Protein AF-A0A7C4AEV8-F1 (afdb_monomer_lite)

Secondary structure (DSSP, 8-state):
-HHHHHHHHHHHHHHHHHS--HHHHHHHHHHHHHH-TTSHHHHHHHHHHHTSPPHHHHHS-------------S---TTS-----------HHHHHHHHHHHHHH-TT-HHHHHHHHHHHHHTT--HHHHHHHHHHHHT-TT--HHHHHHHHHHHHHHHHHHT--HHHHHHHHHHHHHHSTTSHHHHHHHHHHHHHHHHHHHHHHTS-----S-STT-------------

Foldseek 3Di:
DVVQLVVLQVVLVCCVPPVVDLPSSLVSLVVQCVVCVQALSVLVSLQVNLPGDDPVNVPPPPPPPPPPPPDPPDDPPVDDDDPPPPDPCDPLVVLLVVLVVSCVVRVSHLVSLQVNLVSCCPPVVNLVSSVVSLVVQLPDPSRDLVVNLVSLCVNLVSCCPRPVPLPSSLVSLVVNCVVDPPDPSNVVSVVVNVVSVVVVVVVVVPPPPPPPDPVVPPDPDDDDDDDDDD

pLDDT: mean 77.66, std 16.63, range [41.88, 94.5]

Radius of gyration: 28.58 Å; chains: 1; bounding box: 86×63×74 Å

Sequence (230 aa):
AKNVAFALTRLADWRLRYGHDPAAARQLFERILALYPDSEEAHFARQRIAHLPTAEMLAAPENRAPLQLPRLKGRCDLGAGSPARAMPGGDAHERLAQLIQQLAAFPHDNQAREDLAVLYVEAFHRLDMATEQLEQLIAQPHAPHSRVVRWLNLLSDFHVRETGATDTARQALERILERLSGSPVAELTRARLATLNLRAKAAHESQPVKLGTYEQNIGLKTAPAPSDSP

Structure (mmCIF, N/CA/C/O backbone):
data_AF-A0A7C4AEV8-F1
#
_entry.id   AF-A0A7C4AEV8-F1
#
loop_
_atom_site.group_PDB
_atom_site.id
_atom_site.type_symbol
_atom_site.label_atom_id
_atom_site.label_alt_id
_atom_site.label_comp_id
_atom_site.label_asym_id
_atom_site.label_entity_id
_atom_site.label_seq_id
_atom_site.pdbx_PDB_ins_code
_atom_site.Cartn_x
_atom_site.Cartn_y
_atom_site.Cartn_z
_atom_site.occupancy
_atom_site.B_iso_or_equiv
_atom_site.auth_seq_id
_atom_site.auth_comp_id
_atom_site.auth_asym_id
_atom_site.auth_atom_id
_atom_site.pdbx_PDB_model_num
ATOM 1 N N . ALA A 1 1 ? 21.759 -16.274 -4.099 1.00 60.12 1 ALA A N 1
ATOM 2 C CA . ALA A 1 1 ? 20.537 -15.743 -4.741 1.00 60.12 1 ALA A CA 1
ATOM 3 C C . ALA A 1 1 ? 20.406 -14.224 -4.568 1.00 60.12 1 ALA A C 1
ATOM 5 O O . ALA A 1 1 ? 20.591 -13.509 -5.546 1.00 60.12 1 ALA A O 1
ATOM 6 N N . LYS A 1 2 ? 20.213 -13.716 -3.336 1.00 72.75 2 LYS A N 1
ATOM 7 C CA . LYS A 1 2 ? 19.971 -12.285 -3.028 1.00 72.75 2 LYS A CA 1
ATOM 8 C C . LYS A 1 2 ? 20.940 -11.290 -3.691 1.00 72.75 2 LYS A C 1
ATOM 10 O O . LYS A 1 2 ? 20.513 -10.270 -4.219 1.00 72.75 2 LYS A O 1
ATOM 15 N N . ASN A 1 3 ? 22.231 -11.622 -3.755 1.00 83.69 3 ASN A N 1
ATOM 16 C CA . ASN A 1 3 ? 23.250 -10.742 -4.346 1.00 83.69 3 ASN A CA 1
ATOM 17 C C . ASN A 1 3 ? 23.047 -10.493 -5.852 1.00 83.69 3 ASN A C 1
ATOM 19 O O . ASN A 1 3 ? 23.328 -9.397 -6.330 1.00 83.69 3 ASN A O 1
ATOM 23 N N . VAL A 1 4 ? 22.537 -11.481 -6.599 1.00 87.94 4 VAL A N 1
ATOM 24 C CA . VAL A 1 4 ? 22.307 -11.350 -8.049 1.00 87.94 4 VAL A CA 1
ATOM 25 C C . VAL A 1 4 ? 21.103 -10.451 -8.314 1.00 87.94 4 VAL A C 1
ATOM 27 O O . VAL A 1 4 ? 21.195 -9.531 -9.123 1.00 87.94 4 VAL A O 1
ATOM 30 N N . ALA A 1 5 ? 19.998 -10.662 -7.597 1.00 88.06 5 ALA A N 1
ATOM 31 C CA . ALA A 1 5 ? 18.818 -9.804 -7.698 1.00 88.06 5 ALA A CA 1
ATOM 32 C C . ALA A 1 5 ? 19.129 -8.356 -7.281 1.00 88.06 5 ALA A C 1
ATOM 34 O O . ALA A 1 5 ? 18.714 -7.409 -7.951 1.00 88.06 5 ALA A O 1
ATOM 35 N N . PHE A 1 6 ? 19.934 -8.177 -6.229 1.00 89.69 6 PHE A N 1
ATOM 36 C CA . PHE A 1 6 ? 20.409 -6.862 -5.807 1.00 89.69 6 PHE A CA 1
ATOM 37 C C . PHE A 1 6 ? 21.254 -6.174 -6.889 1.00 89.69 6 PHE A C 1
ATOM 39 O O . PHE A 1 6 ? 21.015 -5.010 -7.207 1.00 89.69 6 PHE A O 1
ATOM 46 N N . ALA A 1 7 ? 22.206 -6.888 -7.499 1.00 92.88 7 ALA A N 1
ATOM 47 C CA . ALA A 1 7 ? 23.036 -6.343 -8.572 1.00 92.88 7 ALA A CA 1
ATOM 48 C C . ALA A 1 7 ? 22.204 -5.943 -9.805 1.00 92.88 7 ALA A C 1
ATOM 50 O O . ALA A 1 7 ? 22.386 -4.849 -10.338 1.00 92.88 7 ALA A O 1
ATOM 51 N N . LEU A 1 8 ? 21.251 -6.787 -10.217 1.00 90.56 8 LEU A N 1
ATOM 52 C CA . LEU A 1 8 ? 20.328 -6.490 -11.320 1.00 90.56 8 LEU A CA 1
ATOM 53 C C . LEU A 1 8 ? 19.450 -5.269 -11.016 1.00 90.56 8 LEU A C 1
ATOM 55 O O . LEU A 1 8 ? 19.272 -4.415 -11.881 1.00 90.56 8 LEU A O 1
ATOM 59 N N . THR A 1 9 ? 18.975 -5.142 -9.775 1.00 91.94 9 THR A N 1
ATOM 60 C CA . THR A 1 9 ? 18.201 -3.977 -9.321 1.00 91.94 9 THR A CA 1
ATOM 61 C C . THR A 1 9 ? 19.024 -2.695 -9.414 1.00 91.94 9 THR A C 1
ATOM 63 O O . THR A 1 9 ? 18.573 -1.703 -9.984 1.00 91.94 9 THR A O 1
ATOM 66 N N . ARG A 1 10 ? 20.265 -2.713 -8.912 1.00 92.69 10 ARG A N 1
ATOM 67 C CA . ARG A 1 10 ? 21.167 -1.555 -8.993 1.00 92.69 10 ARG A CA 1
ATOM 68 C C . ARG A 1 10 ? 21.471 -1.163 -10.435 1.00 92.69 10 ARG A C 1
ATOM 70 O O . ARG A 1 10 ? 21.471 0.024 -10.751 1.00 92.69 10 ARG A O 1
ATOM 77 N N . LEU A 1 11 ? 21.687 -2.149 -11.304 1.00 92.44 11 LEU A N 1
ATOM 78 C CA . LEU A 1 11 ? 21.915 -1.908 -12.724 1.00 92.44 11 LEU A CA 1
ATOM 79 C C . LEU A 1 11 ? 20.684 -1.282 -13.394 1.00 92.44 11 LEU A C 1
ATOM 81 O O . LEU A 1 11 ? 20.835 -0.344 -14.173 1.00 92.44 11 LEU A O 1
ATOM 85 N N . ALA A 1 12 ? 19.477 -1.747 -13.066 1.00 91.19 12 ALA A N 1
ATOM 86 C CA . ALA A 1 12 ? 18.237 -1.169 -13.578 1.00 91.19 12 ALA A CA 1
ATOM 87 C C . ALA A 1 12 ? 18.064 0.290 -13.129 1.00 91.19 12 ALA A C 1
ATOM 89 O O . ALA A 1 12 ? 17.767 1.161 -13.944 1.00 91.19 12 ALA A O 1
ATOM 90 N N . ASP A 1 13 ? 18.340 0.590 -11.858 1.00 89.06 13 ASP A N 1
ATOM 91 C CA . ASP A 1 13 ? 18.298 1.963 -11.349 1.00 89.06 13 ASP A CA 1
ATOM 92 C C . ASP A 1 13 ? 19.321 2.871 -12.048 1.00 89.06 13 ASP A C 1
ATOM 94 O O . ASP A 1 13 ? 19.027 4.032 -12.333 1.00 89.06 13 ASP A O 1
ATOM 98 N N . TRP A 1 14 ? 20.513 2.358 -12.364 1.00 91.44 14 TRP A N 1
ATOM 99 C CA . TRP A 1 14 ? 21.506 3.097 -13.147 1.00 91.44 14 TRP A CA 1
ATOM 100 C C . TRP A 1 14 ? 21.034 3.369 -14.576 1.00 91.44 14 TRP A C 1
ATOM 102 O O . TRP A 1 14 ? 21.203 4.488 -15.062 1.00 91.44 14 TRP A O 1
ATOM 112 N N . ARG A 1 15 ? 20.398 2.390 -15.233 1.00 88.56 15 ARG A N 1
ATOM 113 C CA . ARG A 1 15 ? 19.816 2.569 -16.576 1.00 88.56 15 ARG A CA 1
ATOM 114 C C . ARG A 1 15 ? 18.763 3.672 -16.600 1.00 88.56 15 ARG A C 1
ATOM 116 O O . ARG A 1 15 ? 18.761 4.472 -17.529 1.00 88.56 15 ARG A O 1
ATOM 123 N N . LEU A 1 16 ? 17.946 3.776 -15.554 1.00 87.94 16 LEU A N 1
ATOM 124 C CA . LEU A 1 16 ? 16.956 4.847 -15.430 1.00 87.94 16 LEU A CA 1
ATOM 125 C C . LEU A 1 16 ? 17.592 6.215 -15.176 1.00 87.94 16 LEU A C 1
ATOM 127 O O . LEU A 1 16 ? 17.172 7.202 -15.770 1.00 87.94 16 LEU A O 1
ATOM 131 N N . ARG A 1 17 ? 18.593 6.283 -14.290 1.00 85.25 17 ARG A N 1
ATOM 132 C CA . ARG A 1 17 ? 19.209 7.555 -13.878 1.00 85.25 17 ARG A CA 1
ATOM 133 C C . ARG A 1 17 ? 20.106 8.173 -14.941 1.00 85.25 17 ARG A C 1
ATOM 135 O O . ARG A 1 17 ? 20.117 9.389 -15.066 1.00 85.25 17 ARG A O 1
ATOM 142 N N . TYR A 1 18 ? 20.883 7.350 -15.642 1.00 85.12 18 TYR A N 1
ATOM 143 C CA . TYR A 1 18 ? 21.930 7.825 -16.551 1.00 85.12 18 TYR A CA 1
ATOM 144 C C . TYR A 1 18 ? 21.657 7.481 -18.012 1.00 85.12 18 TYR A C 1
ATOM 146 O O . TYR A 1 18 ? 22.058 8.224 -18.898 1.00 85.12 18 TYR A O 1
ATOM 154 N N . GLY A 1 19 ? 20.998 6.350 -18.272 1.00 76.06 19 GLY A N 1
ATOM 155 C CA . GLY A 1 19 ? 20.681 5.915 -19.631 1.00 76.06 19 GLY A CA 1
ATOM 156 C C . GLY A 1 19 ? 19.342 6.430 -20.151 1.00 76.06 19 GLY A C 1
ATOM 157 O O . GLY A 1 19 ? 19.101 6.308 -21.345 1.00 76.06 19 GLY A O 1
ATOM 158 N N . HIS A 1 20 ? 18.474 6.953 -19.270 1.00 80.56 20 HIS A N 1
ATOM 159 C CA . HIS A 1 20 ? 17.073 7.288 -19.565 1.00 80.56 20 HIS A CA 1
ATOM 160 C C . HIS A 1 20 ? 16.334 6.184 -20.344 1.00 80.56 20 HIS A C 1
ATOM 162 O O . HIS A 1 20 ? 15.426 6.457 -21.122 1.00 80.56 20 HIS A O 1
ATOM 168 N N . ASP A 1 21 ? 16.729 4.929 -20.118 1.00 85.88 21 ASP A N 1
ATOM 169 C CA . ASP A 1 21 ? 16.265 3.772 -20.877 1.00 85.88 21 ASP A CA 1
ATOM 170 C C . ASP A 1 21 ? 15.376 2.892 -19.984 1.00 85.88 21 ASP A C 1
ATOM 172 O O . ASP A 1 21 ? 15.874 2.010 -19.264 1.00 85.88 21 ASP A O 1
ATOM 176 N N . PRO A 1 22 ? 14.050 3.133 -19.975 1.00 87.00 22 PRO A N 1
ATOM 177 C CA . PRO A 1 22 ? 13.127 2.321 -19.196 1.00 87.00 22 PRO A CA 1
ATOM 178 C C . PRO A 1 22 ? 12.969 0.913 -19.772 1.00 87.00 22 PRO A C 1
ATOM 180 O O . PRO A 1 22 ? 12.632 0.001 -19.019 1.00 87.00 22 PRO A O 1
ATOM 183 N N . ALA A 1 23 ? 13.233 0.704 -21.066 1.00 88.19 23 ALA A N 1
ATOM 184 C CA . ALA A 1 23 ? 13.113 -0.605 -21.696 1.00 88.19 23 ALA A CA 1
ATOM 185 C C . ALA A 1 23 ? 14.221 -1.544 -21.198 1.00 88.19 23 ALA A C 1
ATOM 187 O O . ALA A 1 23 ? 13.931 -2.659 -20.761 1.00 88.19 23 ALA A O 1
ATOM 188 N N . ALA A 1 24 ? 15.471 -1.073 -21.149 1.00 88.69 24 ALA A N 1
ATOM 189 C CA . ALA A 1 24 ? 16.567 -1.841 -20.559 1.00 88.69 24 ALA A CA 1
ATOM 190 C C . ALA A 1 24 ? 16.360 -2.090 -19.058 1.00 88.69 24 ALA A C 1
ATOM 192 O O . ALA A 1 24 ? 16.647 -3.182 -18.564 1.00 88.69 24 ALA A O 1
ATOM 193 N N . ALA A 1 25 ? 15.839 -1.104 -18.318 1.00 91.06 25 ALA A N 1
ATOM 194 C CA . ALA A 1 25 ? 15.502 -1.295 -16.908 1.00 91.06 25 ALA A CA 1
ATOM 195 C C . ALA A 1 25 ? 14.410 -2.364 -16.724 1.00 91.06 25 ALA A C 1
ATOM 197 O O . ALA A 1 25 ? 14.536 -3.228 -15.855 1.00 91.06 25 ALA A O 1
ATOM 198 N N . ARG A 1 26 ? 13.377 -2.356 -17.576 1.00 91.19 26 ARG A N 1
ATOM 199 C CA . ARG A 1 26 ? 12.299 -3.352 -17.572 1.00 91.19 26 ARG A CA 1
ATOM 200 C C . ARG A 1 26 ? 12.827 -4.765 -17.789 1.00 91.19 26 ARG A C 1
ATOM 202 O O . ARG A 1 26 ? 12.514 -5.642 -16.991 1.00 91.19 26 ARG A O 1
ATOM 209 N N . GLN A 1 27 ? 13.679 -4.969 -18.792 1.00 93.06 27 GLN A N 1
ATOM 210 C CA . GLN A 1 27 ? 14.273 -6.281 -19.079 1.00 93.06 27 GLN A CA 1
ATOM 211 C C . GLN A 1 27 ? 15.062 -6.839 -17.885 1.00 93.06 27 GLN A C 1
ATOM 213 O O . GLN A 1 27 ? 15.034 -8.039 -17.609 1.00 93.06 27 GLN A O 1
ATOM 218 N N . LEU A 1 28 ? 15.757 -5.976 -17.139 1.00 92.94 28 LEU A N 1
ATOM 219 C CA . LEU A 1 28 ? 16.488 -6.385 -15.938 1.00 92.94 28 LEU A CA 1
ATOM 220 C C . LEU A 1 28 ? 15.545 -6.833 -14.814 1.00 92.94 28 LEU A C 1
ATOM 222 O O . LEU A 1 28 ? 15.840 -7.820 -14.138 1.00 92.94 28 LEU A O 1
ATOM 226 N N . PHE A 1 29 ? 14.406 -6.160 -14.640 1.00 93.19 29 PHE A N 1
ATOM 227 C CA . PHE A 1 29 ? 13.375 -6.585 -13.692 1.00 93.19 29 PHE A CA 1
ATOM 228 C C . PHE A 1 29 ? 12.670 -7.871 -14.142 1.00 93.19 29 PHE A C 1
ATOM 230 O O . PHE A 1 29 ? 12.491 -8.771 -13.327 1.00 93.19 29 PHE A O 1
ATOM 237 N N . GLU A 1 30 ? 12.356 -8.025 -15.429 1.00 93.75 30 GLU A N 1
ATOM 238 C CA . GLU A 1 30 ? 11.798 -9.266 -15.991 1.00 93.75 30 GLU A CA 1
ATOM 239 C C . GLU A 1 30 ? 12.749 -10.453 -15.794 1.00 93.75 30 GLU A C 1
ATOM 241 O O . GLU A 1 30 ? 12.322 -11.559 -15.460 1.00 93.75 30 GLU A O 1
ATOM 246 N N . ARG A 1 31 ? 14.062 -10.219 -15.880 1.00 93.31 31 ARG A N 1
ATOM 247 C CA . ARG A 1 31 ? 15.066 -11.237 -15.559 1.00 93.31 31 ARG A CA 1
ATOM 248 C C . ARG A 1 31 ? 15.051 -11.639 -14.083 1.00 93.31 31 ARG A C 1
ATOM 250 O O . ARG A 1 31 ? 15.257 -12.812 -13.787 1.00 93.31 31 ARG A O 1
ATOM 257 N N . ILE A 1 32 ? 14.804 -10.708 -13.158 1.00 92.38 32 ILE A N 1
ATOM 258 C CA . ILE A 1 32 ? 14.621 -11.042 -11.734 1.00 92.38 32 ILE A CA 1
ATOM 259 C C . ILE A 1 32 ? 13.384 -11.932 -11.560 1.00 92.38 32 ILE A C 1
ATOM 261 O O . ILE A 1 32 ? 13.471 -12.935 -10.855 1.00 92.38 32 ILE A O 1
ATOM 265 N N . LEU A 1 33 ? 12.279 -11.625 -12.252 1.00 91.25 33 LEU A N 1
ATOM 266 C CA . LEU A 1 33 ? 11.059 -12.443 -12.220 1.00 91.25 33 LEU A CA 1
ATOM 267 C C . LEU A 1 33 ? 11.292 -13.864 -12.738 1.00 91.25 33 LEU A C 1
ATOM 269 O O . LEU A 1 33 ? 10.813 -14.815 -12.132 1.00 91.25 33 LEU A O 1
ATOM 273 N N . ALA A 1 34 ? 12.047 -14.015 -13.827 1.00 92.38 34 ALA A N 1
ATOM 274 C CA . ALA A 1 34 ? 12.358 -15.326 -14.394 1.00 92.38 34 ALA A CA 1
ATOM 275 C C . ALA A 1 34 ? 13.266 -16.167 -13.482 1.00 92.38 34 ALA A C 1
ATOM 277 O O . ALA A 1 34 ? 13.139 -17.387 -13.433 1.00 92.38 34 ALA A O 1
ATOM 278 N N . LEU A 1 35 ? 14.194 -15.524 -12.769 1.00 91.12 35 LEU A N 1
ATOM 279 C CA . LEU A 1 35 ? 15.147 -16.215 -11.898 1.00 91.12 35 LEU A CA 1
ATOM 280 C C . LEU A 1 35 ? 14.561 -16.570 -10.526 1.00 91.12 35 LEU A C 1
ATOM 282 O O . LEU A 1 35 ? 15.009 -17.541 -9.919 1.00 91.12 35 LEU A O 1
ATOM 286 N N . TYR A 1 36 ? 13.601 -15.787 -10.028 1.00 88.56 36 TYR A N 1
ATOM 287 C CA . TYR A 1 36 ? 13.075 -15.910 -8.667 1.00 88.56 36 TYR A CA 1
ATOM 288 C C . TYR A 1 36 ? 11.549 -15.711 -8.612 1.00 88.56 36 TYR A C 1
ATOM 290 O O . TYR A 1 36 ? 11.097 -14.794 -7.940 1.00 88.56 36 TYR A O 1
ATOM 298 N N . PRO A 1 37 ? 10.733 -16.529 -9.301 1.00 83.69 37 PRO A N 1
ATOM 299 C CA . PRO A 1 37 ? 9.309 -16.245 -9.536 1.00 83.69 37 PRO A CA 1
ATOM 300 C C . PRO A 1 37 ? 8.460 -16.046 -8.266 1.00 83.69 37 PRO A C 1
ATOM 302 O O . PRO A 1 37 ? 7.549 -15.213 -8.288 1.00 83.69 37 PRO A O 1
ATOM 305 N N . ASP A 1 38 ? 8.816 -16.727 -7.171 1.00 83.62 38 ASP A N 1
ATOM 306 C CA . ASP A 1 38 ? 8.090 -16.744 -5.892 1.00 83.62 38 ASP A CA 1
ATOM 307 C C . ASP A 1 38 ? 8.953 -16.208 -4.739 1.00 83.62 38 ASP A C 1
ATOM 309 O O . ASP A 1 38 ? 9.168 -16.867 -3.721 1.00 83.62 38 ASP A O 1
ATOM 313 N N . SER A 1 39 ? 9.528 -15.019 -4.921 1.00 86.25 39 SER A N 1
ATOM 314 C CA . SER A 1 39 ? 10.363 -14.384 -3.901 1.00 86.25 39 SER A CA 1
ATOM 315 C C . SER A 1 39 ? 10.009 -12.916 -3.660 1.00 86.25 39 SER A C 1
ATOM 317 O O . SER A 1 39 ? 9.353 -12.263 -4.478 1.00 86.25 39 SER A O 1
ATOM 319 N N . GLU A 1 40 ? 10.485 -12.373 -2.534 1.00 85.38 40 GLU A N 1
ATOM 320 C CA . GLU A 1 40 ? 10.398 -10.939 -2.221 1.00 85.38 40 GLU A CA 1
ATOM 321 C C . GLU A 1 40 ? 11.009 -10.081 -3.339 1.00 85.38 40 GLU A C 1
ATOM 323 O O . GLU A 1 40 ? 10.488 -9.018 -3.678 1.00 85.38 40 GLU A O 1
ATOM 328 N N . GLU A 1 41 ? 12.096 -10.554 -3.953 1.00 88.38 41 GLU A N 1
ATOM 329 C CA . GLU A 1 41 ? 12.759 -9.864 -5.056 1.00 88.38 41 GLU A CA 1
ATOM 330 C C . GLU A 1 41 ? 11.895 -9.823 -6.319 1.00 88.38 41 GLU A C 1
ATOM 332 O O . GLU A 1 41 ? 11.858 -8.788 -6.991 1.00 88.38 41 GLU A O 1
ATOM 337 N N . ALA A 1 42 ? 11.162 -10.897 -6.631 1.00 87.75 42 ALA A N 1
ATOM 338 C CA . ALA A 1 42 ? 10.194 -10.859 -7.721 1.00 87.75 42 ALA A CA 1
ATOM 339 C C . ALA A 1 42 ? 9.026 -9.933 -7.412 1.00 87.75 42 ALA A C 1
ATOM 341 O O . ALA A 1 42 ? 8.638 -9.147 -8.275 1.00 87.75 42 ALA A O 1
ATOM 342 N N . HIS A 1 43 ? 8.485 -9.973 -6.193 1.00 86.19 43 HIS A N 1
ATOM 343 C CA . HIS A 1 43 ? 7.429 -9.043 -5.796 1.00 86.19 43 HIS A CA 1
ATOM 344 C C . HIS A 1 43 ? 7.883 -7.591 -5.994 1.00 86.19 43 HIS A C 1
ATOM 346 O O . HIS A 1 43 ? 7.216 -6.823 -6.691 1.00 86.19 43 HIS A O 1
ATOM 352 N N . PHE A 1 44 ? 9.080 -7.252 -5.509 1.00 87.50 44 PHE A N 1
ATOM 353 C CA . PHE A 1 44 ? 9.689 -5.940 -5.702 1.00 87.50 44 PHE A CA 1
ATOM 354 C C . PHE A 1 44 ? 9.857 -5.573 -7.186 1.00 87.50 44 PHE A C 1
ATOM 356 O O . PHE A 1 44 ? 9.509 -4.462 -7.590 1.00 87.50 44 PHE A O 1
ATOM 363 N N . ALA A 1 45 ? 10.342 -6.499 -8.017 1.00 89.75 45 ALA A N 1
ATOM 364 C CA . ALA A 1 45 ? 10.495 -6.279 -9.453 1.00 89.75 45 ALA A CA 1
ATOM 365 C C . ALA A 1 45 ? 9.148 -6.012 -10.154 1.00 89.75 45 ALA A C 1
ATOM 367 O O . ALA A 1 45 ? 9.075 -5.104 -10.983 1.00 89.75 45 ALA A O 1
ATOM 368 N N . ARG A 1 46 ? 8.066 -6.716 -9.779 1.00 89.69 46 ARG A N 1
ATOM 369 C CA . ARG A 1 46 ? 6.709 -6.452 -10.303 1.00 89.69 46 ARG A CA 1
ATOM 370 C C . ARG A 1 46 ? 6.252 -5.033 -9.976 1.00 89.69 46 ARG A C 1
ATOM 372 O O . ARG A 1 46 ? 5.772 -4.340 -10.870 1.00 89.69 46 ARG A O 1
ATOM 379 N N . GLN A 1 47 ? 6.463 -4.582 -8.733 1.00 89.06 47 GLN A N 1
ATOM 380 C CA . GLN A 1 47 ? 6.143 -3.203 -8.339 1.00 89.06 47 GLN A CA 1
ATOM 381 C C . GLN A 1 47 ? 6.922 -2.197 -9.186 1.00 89.06 47 GLN A C 1
ATOM 383 O O . GLN A 1 47 ? 6.364 -1.218 -9.665 1.00 89.06 47 GLN A O 1
ATOM 388 N N . ARG A 1 48 ? 8.222 -2.429 -9.401 1.00 90.56 48 ARG A N 1
ATOM 389 C CA . ARG A 1 48 ? 9.048 -1.506 -10.187 1.00 90.56 48 ARG A CA 1
ATOM 390 C C . ARG A 1 48 ? 8.553 -1.399 -11.624 1.00 90.56 48 ARG A C 1
ATOM 392 O O . ARG A 1 48 ? 8.454 -0.278 -12.103 1.00 90.56 48 ARG A O 1
ATOM 399 N N . ILE A 1 49 ? 8.217 -2.521 -12.267 1.00 90.31 49 ILE A N 1
ATOM 400 C CA . ILE A 1 49 ? 7.716 -2.556 -13.651 1.00 90.31 49 ILE A CA 1
ATOM 401 C C . ILE A 1 49 ? 6.398 -1.789 -13.797 1.00 90.31 49 ILE A C 1
ATOM 403 O O . ILE A 1 49 ? 6.255 -1.050 -14.767 1.00 90.31 49 ILE A O 1
ATOM 407 N N . ALA A 1 50 ? 5.472 -1.931 -12.842 1.00 87.69 50 ALA A N 1
ATOM 408 C CA . ALA A 1 50 ? 4.180 -1.240 -12.877 1.00 87.69 50 ALA A CA 1
ATOM 409 C C . ALA A 1 50 ? 4.320 0.295 -12.886 1.00 87.69 50 ALA A C 1
ATOM 411 O O . ALA A 1 50 ? 3.524 0.986 -13.510 1.00 87.69 50 ALA A O 1
ATOM 412 N N . HIS A 1 51 ? 5.375 0.816 -12.249 1.00 87.00 51 HIS A N 1
ATOM 413 C CA . HIS A 1 51 ? 5.658 2.253 -12.132 1.00 87.00 51 HIS A CA 1
ATOM 414 C C . HIS A 1 51 ? 6.769 2.740 -13.077 1.00 87.00 51 HIS A C 1
ATOM 416 O O . HIS A 1 51 ? 7.300 3.838 -12.897 1.00 87.00 51 HIS A O 1
ATOM 422 N N . LEU A 1 52 ? 7.184 1.932 -14.060 1.00 86.25 52 LEU A N 1
ATOM 423 C CA . LEU A 1 52 ? 8.146 2.394 -15.061 1.00 86.25 52 LEU A CA 1
ATOM 424 C C . LEU A 1 52 ? 7.482 3.400 -16.012 1.00 86.25 52 LEU A C 1
ATOM 426 O O . LEU A 1 52 ? 6.369 3.149 -16.476 1.00 86.25 52 LEU A O 1
ATOM 430 N N . PRO A 1 53 ? 8.168 4.503 -16.364 1.00 79.56 53 PRO A N 1
ATOM 431 C CA . PRO A 1 53 ? 7.653 5.422 -17.367 1.00 79.56 53 PRO A CA 1
ATOM 432 C C . PRO A 1 53 ? 7.573 4.701 -18.716 1.00 79.56 53 PRO A C 1
ATOM 434 O O . PRO A 1 53 ? 8.525 4.033 -19.134 1.00 79.56 53 PRO A O 1
ATOM 437 N N . THR A 1 54 ? 6.436 4.821 -19.400 1.00 75.19 54 THR A N 1
ATOM 438 C CA . THR A 1 54 ? 6.300 4.304 -20.764 1.00 75.19 54 THR A CA 1
ATOM 439 C C . THR A 1 54 ? 7.122 5.152 -21.732 1.00 75.19 54 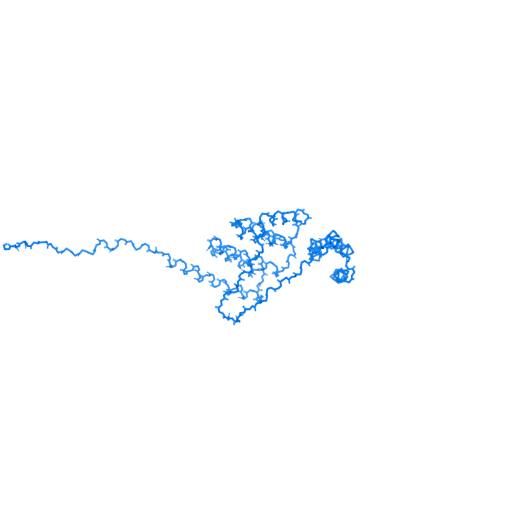THR A C 1
ATOM 441 O O . THR A 1 54 ? 7.389 6.330 -21.488 1.00 75.19 54 THR A O 1
ATOM 444 N N . ALA A 1 55 ? 7.525 4.558 -22.858 1.00 67.94 55 ALA A N 1
ATOM 445 C CA . ALA A 1 55 ? 8.254 5.279 -23.901 1.00 67.94 55 ALA A CA 1
ATOM 446 C C . ALA A 1 55 ? 7.467 6.505 -24.403 1.00 67.94 55 ALA A C 1
ATOM 448 O O . ALA A 1 55 ? 8.058 7.549 -24.653 1.00 67.94 55 ALA A O 1
ATOM 449 N N . GLU A 1 56 ? 6.136 6.409 -24.459 1.00 64.62 56 GLU A N 1
ATOM 450 C CA . GLU A 1 56 ? 5.238 7.518 -24.805 1.00 64.62 56 GLU A CA 1
ATOM 451 C C . GLU A 1 56 ? 5.299 8.664 -23.784 1.00 64.62 56 GLU A C 1
ATOM 453 O O . GLU A 1 56 ? 5.383 9.825 -24.174 1.00 64.62 56 GLU A O 1
ATOM 458 N N . MET A 1 57 ? 5.345 8.356 -22.481 1.00 66.25 57 MET A N 1
ATOM 459 C CA . MET A 1 57 ? 5.487 9.365 -21.421 1.00 66.25 57 MET A CA 1
ATOM 460 C C . MET A 1 57 ? 6.840 10.088 -21.460 1.00 66.25 57 MET A C 1
ATOM 462 O O . MET A 1 57 ? 6.926 11.228 -21.016 1.00 66.25 57 MET A O 1
ATOM 466 N N . LEU A 1 58 ? 7.889 9.437 -21.973 1.00 65.31 58 LEU A N 1
ATOM 467 C CA . LEU A 1 58 ? 9.212 10.047 -22.156 1.00 65.31 58 LEU A CA 1
ATOM 468 C C . LEU A 1 58 ? 9.347 10.798 -23.489 1.00 65.31 58 LEU A C 1
ATOM 470 O O . LEU A 1 58 ? 10.145 11.726 -23.579 1.00 65.31 58 LEU A O 1
ATOM 474 N N . ALA A 1 59 ? 8.597 10.391 -24.517 1.00 63.19 59 ALA A N 1
ATOM 475 C CA . ALA A 1 59 ? 8.587 11.024 -25.836 1.00 63.19 59 ALA A CA 1
ATOM 476 C C . ALA A 1 59 ? 7.652 12.240 -25.909 1.00 63.19 59 ALA A C 1
ATOM 478 O O . ALA A 1 59 ? 7.831 13.094 -26.779 1.00 63.19 59 ALA A O 1
ATOM 479 N N . ALA A 1 60 ? 6.663 12.332 -25.012 1.00 58.81 60 ALA A N 1
ATOM 480 C CA . ALA A 1 60 ? 5.822 13.510 -24.885 1.00 58.81 60 ALA A CA 1
ATOM 481 C C . ALA A 1 60 ? 6.710 14.731 -24.571 1.00 58.81 60 ALA A C 1
ATOM 483 O O . ALA A 1 60 ? 7.414 14.719 -23.556 1.00 58.81 60 ALA A O 1
ATOM 484 N N . PRO A 1 61 ? 6.713 15.783 -25.416 1.00 55.06 61 PRO A N 1
ATOM 485 C CA . PRO A 1 61 ? 7.484 16.982 -25.133 1.00 55.06 61 PRO A CA 1
ATOM 486 C C . PRO A 1 61 ? 7.033 17.526 -23.780 1.00 55.06 61 PRO A C 1
ATOM 488 O O . PRO A 1 61 ? 5.836 17.684 -23.539 1.00 55.06 61 PRO A O 1
ATOM 491 N N . GLU A 1 62 ? 7.996 17.758 -22.889 1.00 53.94 62 GLU A N 1
ATOM 492 C CA . GLU A 1 62 ? 7.775 18.291 -21.552 1.00 53.94 62 GLU A CA 1
ATOM 493 C C . GLU A 1 62 ? 7.014 19.623 -21.633 1.00 53.94 62 GLU A C 1
ATOM 495 O O . GLU A 1 62 ? 7.602 20.700 -21.583 1.00 53.94 62 GLU A O 1
ATOM 500 N N . ASN A 1 63 ? 5.681 19.576 -21.618 1.00 48.03 63 ASN A N 1
ATOM 501 C CA . ASN A 1 63 ? 4.860 20.626 -21.028 1.00 48.03 63 ASN A CA 1
ATOM 502 C C . ASN A 1 63 ? 5.068 20.578 -19.507 1.00 48.03 63 ASN A C 1
ATOM 504 O O . ASN A 1 63 ? 4.132 20.429 -18.721 1.00 48.03 63 ASN A O 1
ATOM 508 N N . ARG A 1 64 ? 6.326 20.694 -19.066 1.00 51.16 64 ARG A N 1
ATOM 509 C CA . ARG A 1 64 ? 6.647 21.118 -17.713 1.00 51.16 64 ARG A CA 1
ATOM 510 C C . ARG A 1 64 ? 6.240 22.577 -17.654 1.00 51.16 64 ARG A C 1
ATOM 512 O O . ARG A 1 64 ? 7.057 23.474 -17.840 1.00 51.16 64 ARG A O 1
ATOM 519 N N . ALA A 1 65 ? 4.951 22.807 -17.414 1.00 54.03 65 ALA A N 1
ATOM 520 C CA . ALA A 1 65 ? 4.520 24.078 -16.879 1.00 54.03 65 ALA A CA 1
ATOM 521 C C . ALA A 1 65 ? 5.446 24.352 -15.683 1.00 54.03 65 ALA A C 1
ATOM 523 O O . ALA A 1 65 ? 5.559 23.483 -14.807 1.00 54.03 65 ALA A O 1
ATOM 524 N N . PRO A 1 66 ? 6.192 25.470 -15.672 1.00 55.75 66 PRO A N 1
ATOM 525 C CA . PRO A 1 66 ? 7.041 25.788 -14.541 1.00 55.75 66 PRO A CA 1
ATOM 526 C C . PRO A 1 66 ? 6.169 25.708 -13.293 1.00 55.75 66 PRO A C 1
ATOM 528 O O . PRO A 1 66 ? 5.074 26.274 -13.271 1.00 55.75 66 PRO A O 1
ATOM 531 N N . LEU A 1 67 ? 6.621 24.952 -12.287 1.00 56.28 67 LEU A N 1
ATOM 532 C CA . LEU A 1 67 ? 5.962 24.910 -10.988 1.00 56.28 67 LEU A CA 1
ATOM 533 C C . LEU A 1 67 ? 5.924 26.349 -10.476 1.00 56.28 67 LEU A C 1
ATOM 535 O O . LEU A 1 67 ? 6.926 26.871 -9.988 1.00 56.28 67 LEU A O 1
ATOM 539 N N . GLN A 1 68 ? 4.777 27.004 -10.647 1.00 54.97 68 GLN A N 1
ATOM 540 C CA . GLN A 1 68 ? 4.509 28.317 -10.090 1.00 54.97 68 GLN A CA 1
ATOM 541 C C . GLN A 1 68 ? 4.476 28.110 -8.582 1.00 54.97 68 GLN A C 1
ATOM 543 O O . GLN A 1 68 ? 3.467 27.685 -8.030 1.00 54.97 68 GLN A O 1
ATOM 548 N N . LEU A 1 69 ? 5.614 28.310 -7.922 1.00 57.44 69 LEU A N 1
ATOM 549 C CA . LEU A 1 69 ? 5.687 28.330 -6.471 1.00 57.44 69 LEU A CA 1
ATOM 550 C C . LEU A 1 69 ? 5.038 29.647 -6.032 1.00 57.44 69 LEU A C 1
ATOM 552 O O . LEU A 1 69 ? 5.648 30.702 -6.239 1.00 57.44 69 LEU A O 1
ATOM 556 N N . PRO A 1 70 ? 3.817 29.645 -5.459 1.00 62.78 70 PRO A N 1
ATOM 557 C CA . PRO A 1 70 ? 3.277 30.867 -4.896 1.00 62.78 70 PRO A CA 1
ATOM 558 C C . PRO A 1 70 ? 4.232 31.317 -3.793 1.00 62.78 70 PRO A C 1
ATOM 560 O O . PRO A 1 70 ? 4.534 30.581 -2.852 1.00 62.78 70 PRO A O 1
ATOM 563 N N . ARG A 1 71 ? 4.761 32.530 -3.943 1.00 50.75 71 ARG A N 1
ATOM 564 C CA . ARG A 1 71 ? 5.633 33.161 -2.956 1.00 50.75 71 ARG A CA 1
ATOM 565 C C . ARG A 1 71 ? 4.823 33.287 -1.662 1.00 50.75 71 ARG A C 1
ATOM 567 O O . ARG A 1 71 ? 3.898 34.095 -1.608 1.00 50.75 71 ARG A O 1
ATOM 574 N N . LEU A 1 72 ? 5.139 32.483 -0.646 1.00 50.91 72 LEU A N 1
ATOM 575 C CA . LEU A 1 72 ? 4.470 32.538 0.654 1.00 50.91 72 LEU A CA 1
ATOM 576 C C . LEU A 1 72 ? 4.817 33.886 1.315 1.00 50.91 72 LEU A C 1
ATOM 578 O O . LEU A 1 72 ? 5.882 34.057 1.906 1.00 50.91 72 LEU A O 1
ATOM 582 N N . LYS A 1 73 ? 3.964 34.896 1.130 1.00 49.12 73 LYS A N 1
ATOM 583 C CA . LYS A 1 73 ? 4.023 36.161 1.869 1.00 49.12 73 LYS A CA 1
ATOM 584 C C . LYS A 1 73 ? 3.167 35.996 3.117 1.00 49.12 73 LYS A C 1
ATOM 586 O O . LYS A 1 73 ? 1.948 35.988 3.017 1.00 49.12 73 LYS A O 1
ATOM 591 N N . GLY A 1 74 ? 3.798 35.908 4.277 1.00 49.38 74 GLY A N 1
ATOM 592 C CA . GLY A 1 74 ? 3.092 35.930 5.554 1.00 49.38 74 GLY A CA 1
ATOM 593 C C . GLY A 1 74 ? 3.813 35.089 6.586 1.00 49.38 74 GLY A C 1
ATOM 594 O O . GLY A 1 74 ? 4.349 34.040 6.258 1.00 49.38 74 GLY A O 1
ATOM 595 N N . ARG A 1 75 ? 3.899 35.630 7.795 1.00 44.25 75 ARG A N 1
ATOM 596 C CA . ARG A 1 75 ? 4.677 35.152 8.936 1.00 44.25 75 ARG A CA 1
ATOM 597 C C . ARG A 1 75 ? 4.490 33.652 9.192 1.00 44.25 75 ARG A C 1
ATOM 599 O O . ARG A 1 75 ? 3.406 33.105 9.027 1.00 44.25 75 ARG A O 1
ATOM 606 N N . CYS A 1 76 ? 5.578 33.000 9.603 1.00 48.72 76 CYS A N 1
ATOM 607 C CA . CYS A 1 76 ? 5.545 31.671 10.201 1.00 48.72 76 CYS A CA 1
ATOM 608 C C . CYS A 1 76 ? 4.794 31.748 11.536 1.00 48.72 76 CYS A C 1
ATOM 610 O O . CYS A 1 76 ? 5.401 31.819 12.603 1.00 48.72 76 CYS A O 1
ATOM 612 N N . ASP A 1 77 ? 3.472 31.776 11.466 1.00 46.78 77 ASP A N 1
ATOM 613 C CA . ASP A 1 77 ? 2.605 31.688 12.625 1.00 46.78 77 ASP A CA 1
ATOM 614 C C . ASP A 1 77 ? 2.560 30.201 13.003 1.00 46.78 77 ASP A C 1
ATOM 616 O O . ASP A 1 77 ? 1.922 29.390 12.334 1.00 46.78 77 ASP A O 1
ATOM 620 N N . LEU A 1 78 ? 3.292 29.808 14.049 1.00 52.19 78 LEU A N 1
ATOM 621 C CA . LEU A 1 78 ? 3.326 28.440 14.597 1.00 52.19 78 LEU A CA 1
ATOM 622 C C . LEU A 1 78 ? 2.010 28.064 15.315 1.00 52.19 7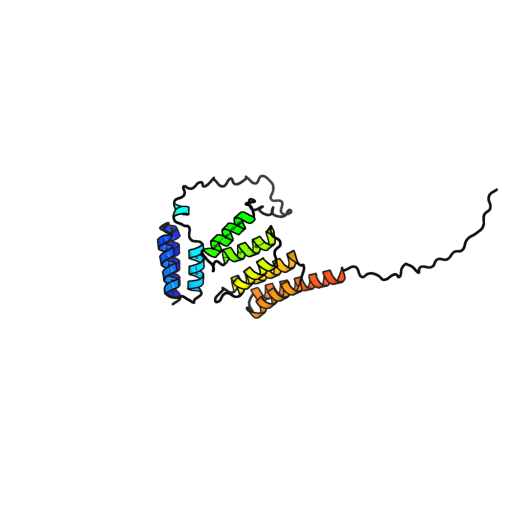8 LEU A C 1
ATOM 624 O O . LEU A 1 78 ? 2.019 27.512 16.411 1.00 52.19 78 LEU A O 1
ATOM 628 N N . GLY A 1 79 ? 0.863 28.386 14.721 1.00 48.16 79 GLY A N 1
ATOM 629 C CA . GLY A 1 79 ? -0.427 28.332 15.400 1.00 48.16 79 GLY A CA 1
ATOM 630 C C . GLY A 1 79 ? -1.635 28.414 14.478 1.00 48.16 79 GLY A C 1
ATOM 631 O O . GLY A 1 79 ? -2.626 29.031 14.840 1.00 48.16 79 GLY A O 1
ATOM 632 N N . ALA A 1 80 ? -1.580 27.817 13.292 1.00 43.50 80 ALA A N 1
ATOM 633 C CA . ALA A 1 80 ? -2.775 27.489 12.523 1.00 43.50 80 ALA A CA 1
ATOM 634 C C . ALA A 1 80 ? -2.436 26.305 11.622 1.00 43.50 80 ALA A C 1
ATOM 636 O O . ALA A 1 80 ? -1.366 26.279 11.016 1.00 43.50 80 ALA A O 1
ATOM 637 N N . GLY A 1 81 ? -3.307 25.292 11.611 1.00 47.78 81 GLY A N 1
ATOM 638 C CA . GLY A 1 81 ? -3.090 24.041 10.893 1.00 47.78 81 GLY A CA 1
ATOM 639 C C . GLY A 1 81 ? -2.578 24.285 9.477 1.00 47.78 81 GLY A C 1
ATOM 640 O O . GLY A 1 81 ? -3.068 25.179 8.786 1.00 47.78 81 GLY A O 1
ATOM 641 N N . SER A 1 82 ? -1.582 23.492 9.060 1.00 46.25 82 SER A N 1
ATOM 642 C CA . SER A 1 82 ? -1.183 23.432 7.651 1.00 46.25 82 SER A CA 1
ATOM 643 C C . SER A 1 82 ? -2.455 23.380 6.812 1.00 46.25 82 SER A C 1
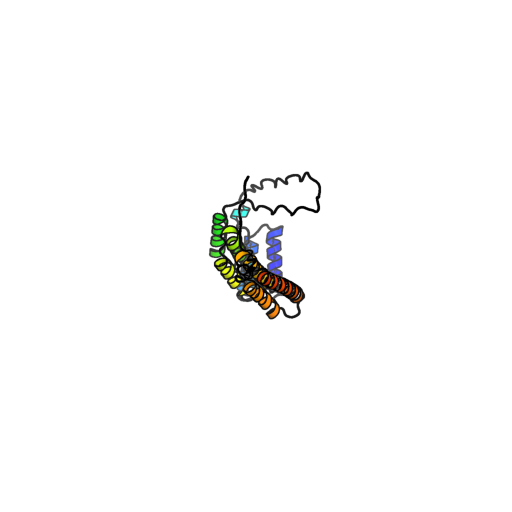ATOM 645 O O . SER A 1 82 ? -3.281 22.503 7.089 1.00 46.25 82 SER A O 1
ATOM 647 N N . PRO A 1 83 ? -2.650 24.282 5.830 1.00 43.22 83 PRO A N 1
ATOM 648 C CA . PRO A 1 83 ? -3.753 24.114 4.909 1.00 43.22 83 PRO A CA 1
ATOM 649 C C . PRO A 1 83 ? -3.561 22.725 4.320 1.00 43.22 83 PRO A C 1
ATOM 651 O O . PRO A 1 83 ? -2.515 22.445 3.723 1.00 43.22 83 PRO A O 1
ATOM 654 N N . ALA A 1 84 ? -4.521 21.832 4.586 1.00 48.16 84 ALA A N 1
ATOM 655 C CA . ALA A 1 84 ? -4.576 20.543 3.929 1.00 48.16 84 ALA A CA 1
ATOM 656 C C . ALA A 1 84 ? -4.345 20.851 2.458 1.00 48.16 84 ALA A C 1
ATOM 658 O O . ALA A 1 84 ? -5.035 21.705 1.895 1.00 48.16 84 ALA A O 1
ATOM 659 N N . ARG A 1 85 ? -3.283 20.282 1.884 1.00 41.88 85 ARG A N 1
ATOM 660 C CA . ARG A 1 85 ? -2.980 20.464 0.474 1.00 41.88 85 ARG A CA 1
ATOM 661 C C . ARG A 1 85 ? -4.209 19.945 -0.246 1.00 41.88 85 ARG A C 1
ATOM 663 O O . ARG A 1 85 ? -4.370 18.736 -0.355 1.00 41.88 85 ARG A O 1
ATOM 670 N N . ALA A 1 86 ? -5.105 20.850 -0.634 1.00 42.59 86 ALA A N 1
ATOM 671 C CA . ALA A 1 86 ? -6.242 20.521 -1.457 1.00 42.59 86 ALA A CA 1
ATOM 672 C C . ALA A 1 86 ? -5.606 19.957 -2.718 1.00 42.59 86 ALA A C 1
ATOM 674 O O . ALA A 1 86 ? -4.984 20.686 -3.497 1.00 42.59 86 ALA A O 1
ATOM 675 N N . MET A 1 87 ? -5.616 18.628 -2.822 1.00 44.16 87 MET A N 1
ATOM 676 C CA . MET A 1 87 ? -5.203 17.949 -4.031 1.00 44.16 87 MET A CA 1
ATOM 677 C C . MET A 1 87 ? -5.984 18.629 -5.150 1.00 44.16 87 MET A C 1
ATOM 679 O O . MET A 1 87 ? -7.187 18.833 -4.964 1.00 44.16 87 MET A O 1
ATOM 683 N N . PRO A 1 88 ? -5.337 19.038 -6.258 1.00 45.41 88 PRO A N 1
ATOM 684 C CA . PRO A 1 88 ? -6.068 19.622 -7.373 1.00 45.41 88 PRO A CA 1
ATOM 685 C C . PRO A 1 88 ? -7.224 18.673 -7.661 1.00 45.41 88 PRO A C 1
ATOM 687 O O . PRO A 1 88 ? -6.988 17.470 -7.784 1.00 45.41 88 PRO A O 1
ATOM 690 N N . GLY A 1 89 ? -8.456 19.170 -7.588 1.00 47.22 89 GLY A N 1
ATOM 691 C CA . GLY A 1 89 ? -9.660 18.369 -7.759 1.00 47.22 89 GLY A CA 1
ATOM 692 C C . GLY A 1 89 ? -9.736 17.893 -9.200 1.00 47.22 89 GLY A C 1
ATOM 693 O O . GLY A 1 89 ? -10.435 18.489 -10.000 1.00 47.22 89 GLY A O 1
ATOM 694 N N . GLY A 1 90 ? -8.944 16.882 -9.550 1.00 58.16 90 GLY A N 1
ATOM 695 C CA . GLY A 1 90 ? -9.304 15.987 -10.634 1.00 58.16 90 GLY A CA 1
ATOM 696 C C . GLY A 1 90 ? -10.495 15.180 -10.149 1.00 58.16 90 GLY A C 1
ATOM 697 O O . GLY A 1 90 ? -10.551 14.835 -8.961 1.00 58.16 90 GLY A O 1
ATOM 698 N N . ASP A 1 91 ? -11.438 14.921 -11.043 1.00 81.75 91 ASP A N 1
ATOM 699 C CA . ASP A 1 91 ? -12.657 14.203 -10.713 1.00 81.75 91 ASP A CA 1
ATOM 700 C C . ASP A 1 91 ? -12.281 12.885 -10.029 1.00 81.75 91 ASP A C 1
ATOM 702 O O . ASP A 1 91 ? -11.514 12.078 -10.560 1.00 81.75 91 ASP A O 1
ATOM 706 N N . ALA A 1 92 ? -12.779 12.661 -8.809 1.00 84.25 92 ALA A N 1
ATOM 707 C CA . ALA A 1 92 ? -12.474 11.444 -8.056 1.00 84.25 92 ALA A CA 1
ATOM 708 C C . ALA A 1 92 ? -12.787 10.181 -8.880 1.00 84.25 92 ALA A C 1
ATOM 710 O O . ALA A 1 92 ? -12.092 9.173 -8.777 1.00 84.25 92 ALA A O 1
ATOM 711 N N . HIS A 1 93 ? -13.784 10.273 -9.762 1.00 84.81 93 HIS A N 1
ATOM 712 C CA . HIS A 1 93 ? -14.133 9.251 -10.742 1.00 84.81 93 HIS A CA 1
ATOM 713 C C . HIS A 1 93 ? -13.061 9.014 -11.816 1.00 84.81 93 HIS A C 1
ATOM 715 O O . HIS A 1 93 ? -12.810 7.861 -12.158 1.00 84.81 93 HIS A O 1
ATOM 721 N N . GLU A 1 94 ? -12.399 10.051 -12.329 1.00 87.88 94 GLU A N 1
ATOM 722 C CA . GLU A 1 94 ? -11.302 9.887 -13.293 1.00 87.88 94 GLU A CA 1
ATOM 723 C C . GLU A 1 94 ? -10.107 9.190 -12.647 1.00 87.88 94 GLU A C 1
ATOM 725 O O . GLU A 1 94 ? -9.546 8.256 -13.218 1.00 87.88 94 GLU A O 1
ATOM 730 N N . ARG A 1 95 ? -9.753 9.587 -11.419 1.00 87.81 95 ARG A N 1
ATOM 731 C CA . ARG A 1 95 ? -8.695 8.913 -10.649 1.00 87.81 95 ARG A CA 1
ATOM 732 C C . ARG A 1 95 ? -9.038 7.456 -10.376 1.00 87.81 95 ARG A C 1
ATOM 734 O O . ARG A 1 95 ? -8.182 6.590 -10.521 1.00 87.81 95 ARG A O 1
ATOM 741 N N . LEU A 1 96 ? -10.292 7.185 -10.019 1.00 89.06 96 LEU A N 1
ATOM 742 C CA . LEU A 1 96 ? -10.788 5.828 -9.829 1.00 89.06 96 LEU A CA 1
ATOM 743 C C . LEU A 1 96 ? -10.619 5.007 -11.115 1.00 89.06 96 LEU A C 1
ATOM 745 O O . LEU A 1 96 ? -10.074 3.907 -11.068 1.00 89.06 96 LEU A O 1
ATOM 749 N N . ALA A 1 97 ? -11.026 5.553 -12.264 1.00 89.06 97 ALA A N 1
ATOM 750 C CA . ALA A 1 97 ? -10.901 4.888 -13.557 1.00 89.06 97 ALA A CA 1
ATOM 751 C C . ALA A 1 97 ? -9.435 4.608 -13.927 1.00 89.06 97 ALA A C 1
ATOM 753 O O . ALA A 1 97 ? -9.116 3.498 -14.355 1.00 89.06 97 ALA A O 1
ATOM 754 N N . GLN A 1 98 ? -8.535 5.570 -13.699 1.00 89.44 98 GLN A N 1
ATOM 755 C CA . GLN A 1 98 ? -7.096 5.403 -13.929 1.00 89.44 98 GLN A CA 1
ATOM 756 C C . GLN A 1 98 ? -6.503 4.293 -13.055 1.00 89.44 98 GLN A C 1
ATOM 758 O O . GLN A 1 98 ? -5.787 3.431 -13.561 1.00 89.44 98 GLN A O 1
ATOM 763 N N . LEU A 1 99 ? -6.839 4.266 -11.761 1.00 89.50 99 LEU A N 1
ATOM 764 C CA . LEU A 1 99 ? -6.367 3.231 -10.838 1.00 89.50 99 LEU A CA 1
ATOM 765 C C . LEU A 1 99 ? -6.915 1.847 -11.204 1.00 89.50 99 LEU A C 1
ATOM 767 O O . LEU A 1 99 ? -6.172 0.869 -11.182 1.00 89.50 99 LEU A O 1
ATOM 771 N N . ILE A 1 100 ? -8.187 1.751 -11.601 1.00 91.12 100 ILE A N 1
ATOM 772 C CA . ILE A 1 100 ? -8.779 0.492 -12.075 1.00 91.12 100 ILE A CA 1
ATOM 773 C C . ILE A 1 100 ? -8.070 0.009 -13.345 1.00 91.12 100 ILE A C 1
ATOM 775 O O . ILE A 1 100 ? -7.726 -1.169 -13.443 1.00 91.12 100 ILE A O 1
ATOM 779 N N . GLN A 1 101 ? -7.800 0.903 -14.299 1.00 89.81 101 GLN A N 1
ATOM 780 C CA . GLN A 1 101 ? -7.068 0.563 -15.519 1.00 89.81 101 GLN A CA 1
ATOM 781 C C . GLN A 1 101 ? -5.633 0.110 -15.212 1.00 89.81 101 GLN A C 1
ATOM 783 O O . GLN A 1 101 ? -5.159 -0.878 -15.777 1.00 89.81 101 GLN A O 1
ATOM 788 N N . GLN A 1 102 ? -4.954 0.783 -14.280 1.00 87.50 102 GLN A N 1
ATOM 789 C CA . GLN A 1 102 ? -3.619 0.402 -13.827 1.00 87.50 102 GLN A CA 1
ATOM 790 C C . GLN A 1 102 ? -3.620 -0.982 -13.175 1.00 87.50 102 GLN A C 1
ATOM 792 O O . GLN A 1 102 ? -2.738 -1.785 -13.464 1.00 87.50 102 GLN A O 1
ATOM 797 N N . LEU A 1 103 ? -4.627 -1.305 -12.363 1.00 90.38 103 LEU A N 1
ATOM 798 C CA . LEU A 1 103 ? -4.762 -2.627 -11.748 1.00 90.38 103 LEU A CA 1
ATOM 799 C C . LEU A 1 103 ? -5.161 -3.718 -12.743 1.00 90.38 103 LEU A C 1
ATOM 801 O O . LEU A 1 103 ? -4.758 -4.866 -12.566 1.00 90.38 103 LEU A O 1
ATOM 805 N N . ALA A 1 104 ? -5.892 -3.381 -13.806 1.00 90.44 104 ALA A N 1
ATOM 806 C CA . ALA A 1 104 ? -6.159 -4.314 -14.897 1.00 90.44 104 ALA A CA 1
ATOM 807 C C . ALA A 1 104 ? -4.866 -4.695 -15.642 1.00 90.44 104 ALA A C 1
ATOM 809 O O . ALA A 1 104 ? -4.673 -5.860 -15.986 1.00 90.44 104 ALA A O 1
ATOM 810 N N . ALA A 1 105 ? -3.957 -3.734 -15.845 1.00 88.12 105 ALA A N 1
ATOM 811 C CA . ALA A 1 105 ? -2.645 -3.982 -16.446 1.00 88.12 105 ALA A CA 1
ATOM 812 C C . ALA A 1 105 ? -1.654 -4.641 -15.467 1.00 88.12 105 ALA A C 1
ATOM 814 O O . ALA A 1 105 ? -0.869 -5.508 -15.855 1.00 88.12 105 ALA A O 1
ATOM 815 N N . PHE A 1 106 ? -1.699 -4.249 -14.192 1.00 87.25 106 PHE A N 1
ATOM 816 C CA . PHE A 1 106 ? -0.793 -4.693 -13.135 1.00 87.25 106 PHE A CA 1
ATOM 817 C C . PHE A 1 106 ? -1.574 -5.125 -11.879 1.00 87.25 106 PHE A C 1
ATOM 819 O O . PHE A 1 106 ? -1.637 -4.388 -10.892 1.00 87.25 106 PHE A O 1
ATOM 826 N N . PRO A 1 107 ? -2.107 -6.364 -11.847 1.00 86.94 107 PRO A N 1
ATOM 827 C CA . PRO A 1 107 ? -2.970 -6.836 -10.755 1.00 86.94 107 PRO A CA 1
ATOM 828 C C . PRO A 1 107 ? -2.311 -6.854 -9.373 1.00 86.94 107 PRO A C 1
ATOM 830 O O . PRO A 1 107 ? -2.994 -6.856 -8.347 1.00 86.94 107 PRO A O 1
ATOM 833 N N . HIS A 1 108 ? -0.981 -6.891 -9.334 1.00 84.38 108 HIS A N 1
ATOM 834 C CA . HIS A 1 108 ? -0.202 -6.950 -8.103 1.00 84.38 108 HIS A CA 1
ATOM 835 C C . HIS A 1 108 ? 0.346 -5.588 -7.674 1.00 84.38 108 HIS A C 1
ATOM 837 O O . HIS A 1 108 ? 1.179 -5.564 -6.781 1.00 84.38 108 HIS A O 1
ATOM 843 N N . ASP A 1 109 ? -0.054 -4.472 -8.287 1.00 89.00 109 ASP A N 1
ATOM 844 C CA . ASP A 1 109 ? 0.440 -3.152 -7.886 1.00 89.00 109 ASP A CA 1
ATOM 845 C C . ASP A 1 109 ? -0.094 -2.756 -6.503 1.00 89.00 109 ASP A C 1
ATOM 847 O O . ASP A 1 109 ? -1.287 -2.519 -6.301 1.00 89.00 109 ASP A O 1
ATOM 851 N N . ASN A 1 110 ? 0.813 -2.686 -5.531 1.00 89.94 110 ASN A N 1
ATOM 852 C CA . ASN A 1 110 ? 0.451 -2.417 -4.150 1.00 89.94 110 ASN A CA 1
ATOM 853 C C . ASN A 1 110 ? 0.129 -0.950 -3.916 1.00 89.94 1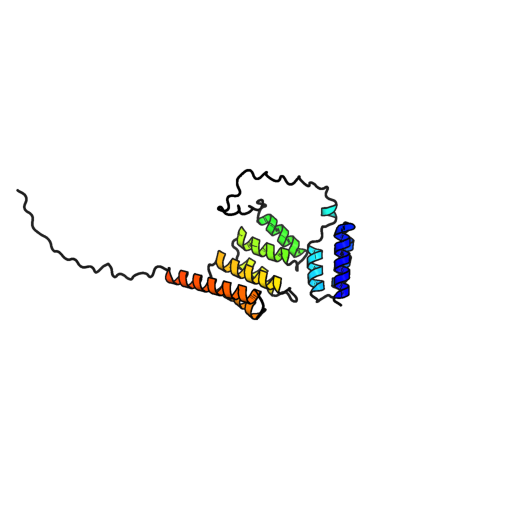10 ASN A C 1
ATOM 855 O O . ASN A 1 110 ? -0.708 -0.648 -3.071 1.00 89.94 110 ASN A O 1
ATOM 859 N N . GLN A 1 111 ? 0.809 -0.052 -4.630 1.00 88.56 111 GLN A N 1
ATOM 860 C CA . GLN A 1 111 ? 0.578 1.377 -4.481 1.00 88.56 111 GLN A CA 1
ATOM 861 C C . GLN A 1 111 ? -0.790 1.730 -5.061 1.00 88.56 111 GLN A C 1
ATOM 863 O O . GLN A 1 111 ? -1.595 2.338 -4.366 1.00 88.56 111 GLN A O 1
ATOM 868 N N . ALA A 1 112 ? -1.099 1.239 -6.265 1.00 90.19 112 ALA A N 1
ATOM 869 C CA . ALA A 1 112 ? -2.393 1.488 -6.893 1.00 90.19 112 ALA A CA 1
ATOM 870 C C . ALA A 1 112 ? -3.569 0.932 -6.068 1.00 90.19 112 ALA A C 1
ATOM 872 O O . ALA A 1 112 ? -4.588 1.603 -5.934 1.00 90.19 112 ALA A O 1
ATOM 873 N N . ARG A 1 113 ? -3.434 -0.258 -5.461 1.00 92.88 113 ARG A N 1
ATOM 874 C CA . ARG A 1 113 ? -4.466 -0.816 -4.561 1.00 92.88 113 ARG A CA 1
ATOM 875 C C . ARG A 1 113 ? -4.653 -0.004 -3.288 1.00 92.88 113 ARG A C 1
ATOM 877 O O . ARG A 1 113 ? -5.776 0.152 -2.821 1.00 92.88 113 ARG A O 1
ATOM 884 N N . GLU A 1 114 ? -3.562 0.484 -2.712 1.00 93.88 114 GLU A N 1
ATOM 885 C CA . GLU A 1 114 ? -3.633 1.301 -1.508 1.00 93.88 114 GLU A CA 1
ATOM 886 C C . GLU A 1 114 ? -4.256 2.672 -1.801 1.00 93.88 114 GLU A C 1
ATOM 888 O O . GLU A 1 114 ? -5.159 3.094 -1.081 1.00 93.88 114 GLU A O 1
ATOM 893 N N . ASP A 1 115 ? -3.848 3.321 -2.894 1.00 91.75 115 ASP A N 1
ATOM 894 C CA . ASP A 1 115 ? -4.422 4.593 -3.345 1.00 91.75 115 ASP A CA 1
ATOM 895 C C . ASP A 1 115 ? -5.912 4.435 -3.679 1.00 91.75 115 ASP A C 1
ATOM 897 O O . ASP A 1 115 ? -6.722 5.304 -3.354 1.00 91.75 115 ASP A O 1
ATOM 901 N N . LEU A 1 116 ? -6.300 3.287 -4.247 1.00 92.75 116 LEU A N 1
ATOM 902 C CA . LEU A 1 116 ? -7.697 2.930 -4.479 1.00 92.75 116 LEU A CA 1
ATOM 903 C C . LEU A 1 116 ? -8.479 2.811 -3.161 1.00 92.75 116 LEU A C 1
ATOM 905 O O . LEU A 1 116 ? -9.593 3.322 -3.061 1.00 92.75 116 LEU A O 1
ATOM 909 N N . ALA A 1 117 ? -7.898 2.177 -2.137 1.00 93.56 117 ALA A N 1
ATOM 910 C CA . ALA A 1 117 ? -8.520 2.054 -0.820 1.00 93.56 117 ALA A CA 1
ATOM 911 C C . ALA A 1 117 ? -8.732 3.423 -0.154 1.00 93.56 117 ALA A C 1
ATOM 913 O O . ALA A 1 117 ? -9.812 3.695 0.369 1.00 93.56 117 ALA A O 1
ATOM 914 N N . VAL A 1 118 ? -7.728 4.303 -0.218 1.00 92.38 118 VAL A N 1
ATOM 915 C CA . VAL A 1 118 ? -7.834 5.681 0.285 1.00 92.38 118 VAL A CA 1
ATOM 916 C C . VAL A 1 118 ? -8.935 6.437 -0.457 1.00 92.38 118 VAL A C 1
ATOM 918 O O . VAL A 1 118 ? -9.797 7.039 0.181 1.00 92.38 118 VAL A O 1
ATOM 921 N N . LEU A 1 119 ? -8.964 6.352 -1.790 1.00 92.62 119 LEU A N 1
ATOM 922 C CA . LEU A 1 119 ? -9.962 7.034 -2.611 1.00 92.62 119 LEU A CA 1
ATOM 923 C C . LEU A 1 119 ? -11.392 6.557 -2.308 1.00 92.62 119 LEU A C 1
ATOM 925 O O . LEU A 1 119 ? -12.311 7.376 -2.268 1.00 92.62 119 LEU A O 1
ATOM 929 N N . TYR A 1 120 ? -11.587 5.260 -2.044 1.00 92.19 120 TYR A N 1
ATOM 930 C CA . TYR A 1 120 ? -12.891 4.727 -1.641 1.00 92.19 120 TYR A CA 1
ATOM 931 C C . TYR A 1 120 ? -13.409 5.331 -0.338 1.00 92.19 120 TYR A C 1
ATOM 933 O O . TYR A 1 120 ? -14.603 5.617 -0.253 1.00 92.19 120 TYR A O 1
ATOM 941 N N . VAL A 1 121 ? -12.547 5.553 0.655 1.00 91.50 121 VAL A N 1
ATOM 942 C CA . VAL A 1 121 ? -12.955 6.185 1.918 1.00 91.50 121 VAL A CA 1
ATOM 943 C C . VAL A 1 121 ? -13.150 7.684 1.738 1.00 91.50 121 VAL A C 1
ATOM 945 O O . VAL A 1 121 ? -14.188 8.212 2.115 1.00 91.50 121 VAL A O 1
ATOM 948 N N . GLU A 1 122 ? -12.178 8.373 1.141 1.00 89.19 122 GLU A N 1
ATOM 949 C CA . GLU A 1 122 ? -12.164 9.837 1.109 1.00 89.19 122 GLU A CA 1
ATOM 950 C C . GLU A 1 122 ? -13.199 10.446 0.165 1.00 89.19 122 GLU A C 1
ATOM 952 O O . GLU A 1 122 ? -13.781 11.475 0.501 1.00 89.19 122 GLU A O 1
ATOM 957 N N . ALA A 1 123 ? -13.413 9.847 -1.009 1.00 88.62 123 ALA A N 1
ATOM 958 C CA . ALA A 1 123 ? -14.306 10.405 -2.022 1.00 88.62 123 ALA A CA 1
ATOM 959 C C . ALA A 1 123 ? -15.667 9.705 -2.084 1.00 88.62 123 ALA A C 1
ATOM 961 O O . ALA A 1 123 ? -16.659 10.331 -2.450 1.00 88.62 123 ALA A O 1
ATOM 962 N N . PHE A 1 124 ? -15.719 8.410 -1.758 1.00 87.25 124 PHE A N 1
ATOM 963 C CA . PHE A 1 124 ? -16.921 7.594 -1.948 1.00 87.25 124 PHE A CA 1
ATOM 964 C C . PHE A 1 124 ? -17.552 7.099 -0.642 1.00 87.25 124 PHE A C 1
ATOM 966 O O . PHE A 1 124 ? -18.636 6.520 -0.700 1.00 87.25 124 PHE A O 1
ATOM 973 N N . HIS A 1 125 ? -16.910 7.304 0.516 1.00 87.50 125 HIS A N 1
ATOM 974 C CA . HIS A 1 125 ? -17.352 6.788 1.820 1.00 87.50 125 HIS A CA 1
ATOM 975 C C . HIS A 1 125 ? -17.665 5.276 1.809 1.00 87.50 125 HIS A C 1
ATOM 977 O O . HIS A 1 125 ? -18.539 4.782 2.521 1.00 87.50 125 HIS A O 1
ATOM 983 N N . ARG A 1 126 ? -16.962 4.506 0.966 1.00 90.44 126 ARG A N 1
ATOM 984 C CA . ARG A 1 126 ? -17.135 3.053 0.810 1.00 90.44 126 ARG A CA 1
ATOM 985 C C . ARG A 1 126 ? -16.087 2.304 1.623 1.00 90.44 126 ARG A C 1
ATOM 987 O O . ARG A 1 126 ? -15.136 1.754 1.066 1.00 90.44 126 ARG A O 1
ATOM 994 N N . LEU A 1 127 ? -16.293 2.253 2.940 1.00 91.12 127 LEU A N 1
ATOM 995 C CA . LEU A 1 127 ? -15.407 1.532 3.857 1.00 91.12 127 LEU A CA 1
ATOM 996 C C . LEU A 1 127 ? -15.244 0.058 3.463 1.00 91.12 127 LEU A C 1
ATOM 998 O O . LEU A 1 127 ? -14.120 -0.424 3.406 1.00 91.12 127 LEU A O 1
ATOM 1002 N N . ASP A 1 128 ? -16.335 -0.628 3.115 1.00 90.31 128 ASP A N 1
ATOM 1003 C CA . ASP A 1 128 ? -16.300 -2.058 2.776 1.00 90.31 128 ASP A CA 1
ATOM 1004 C C . ASP A 1 128 ? -15.324 -2.360 1.628 1.00 90.31 128 ASP A C 1
ATOM 1006 O O . ASP A 1 128 ? -14.515 -3.284 1.710 1.00 90.31 128 ASP A O 1
ATOM 1010 N N . MET A 1 129 ? -15.350 -1.530 0.578 1.00 91.25 129 MET A N 1
ATOM 1011 C CA . MET A 1 129 ? -14.475 -1.687 -0.588 1.00 91.25 129 MET A CA 1
ATOM 1012 C C . MET A 1 129 ? -13.021 -1.364 -0.242 1.00 91.25 129 MET A C 1
ATOM 1014 O O . MET A 1 129 ? -12.112 -2.054 -0.698 1.00 91.25 129 MET A O 1
ATOM 1018 N N . ALA A 1 130 ? -12.788 -0.341 0.581 1.00 93.00 130 ALA A N 1
ATOM 1019 C CA . ALA A 1 130 ? -11.450 0.001 1.046 1.00 93.00 130 ALA A CA 1
ATOM 1020 C C . ALA A 1 130 ? -10.842 -1.113 1.909 1.00 93.00 130 ALA A C 1
ATOM 1022 O O . ALA A 1 130 ? -9.684 -1.486 1.709 1.00 93.00 130 ALA A O 1
ATOM 1023 N N . THR A 1 131 ? -11.632 -1.681 2.823 1.00 92.56 131 THR A N 1
ATOM 1024 C CA . THR A 1 131 ? -11.226 -2.811 3.662 1.00 92.56 131 THR A CA 1
ATOM 1025 C C . THR A 1 131 ? -10.877 -4.021 2.808 1.00 92.56 131 THR A C 1
ATOM 1027 O O . THR A 1 131 ? -9.821 -4.611 3.016 1.00 92.56 131 THR A O 1
ATOM 1030 N N . GLU A 1 132 ? -11.683 -4.350 1.795 1.00 93.12 132 GLU A N 1
ATOM 1031 C CA . GLU A 1 132 ? -11.377 -5.451 0.879 1.00 93.12 132 GLU A CA 1
ATOM 1032 C C . GLU A 1 132 ? -10.019 -5.258 0.182 1.00 93.12 132 GLU A C 1
ATOM 1034 O O . GLU A 1 132 ? -9.201 -6.180 0.147 1.00 93.12 132 GLU A O 1
ATOM 1039 N N . GLN A 1 133 ? -9.735 -4.052 -0.323 1.00 93.06 133 GLN A N 1
ATOM 1040 C CA . GLN A 1 133 ? -8.451 -3.771 -0.972 1.00 93.06 133 GLN A CA 1
ATOM 1041 C C . GLN A 1 133 ? -7.267 -3.899 -0.004 1.00 93.06 133 GLN A C 1
ATOM 1043 O O . GLN A 1 133 ? -6.245 -4.489 -0.362 1.00 93.06 133 GLN A O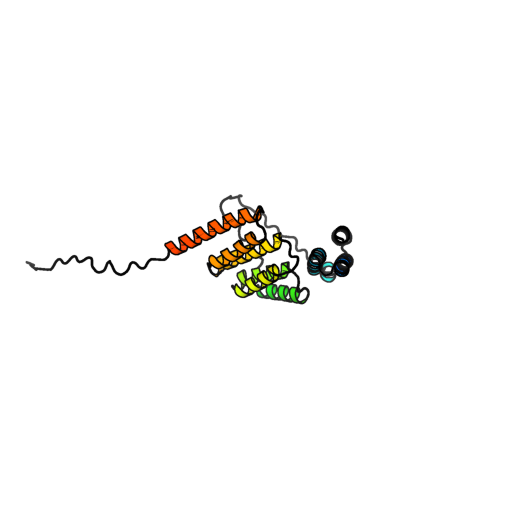 1
ATOM 1048 N N . LEU A 1 134 ? -7.391 -3.386 1.224 1.00 93.12 134 LEU A N 1
ATOM 1049 C CA . LEU A 1 134 ? -6.332 -3.492 2.231 1.00 93.12 134 LEU A CA 1
ATOM 1050 C C . LEU A 1 134 ? -6.129 -4.934 2.712 1.00 93.12 134 LEU A C 1
ATOM 1052 O O . LEU A 1 134 ? -4.986 -5.357 2.876 1.00 93.12 134 LEU A O 1
ATOM 1056 N N . GLU A 1 135 ? -7.193 -5.718 2.889 1.00 93.31 135 GLU A N 1
ATOM 1057 C CA . GLU A 1 135 ? -7.074 -7.134 3.256 1.00 93.31 135 GLU A CA 1
ATOM 1058 C C . GLU A 1 135 ? -6.397 -7.947 2.150 1.00 93.31 135 GLU A C 1
ATOM 1060 O O . GLU A 1 135 ? -5.526 -8.768 2.441 1.00 93.31 135 GLU A O 1
ATOM 1065 N N . GLN A 1 136 ? -6.700 -7.664 0.877 1.00 91.25 136 GLN A N 1
ATOM 1066 C CA . GLN A 1 136 ? -5.982 -8.273 -0.246 1.00 91.25 136 GLN A CA 1
ATOM 1067 C C . GLN A 1 136 ? -4.481 -7.952 -0.206 1.00 91.25 136 GLN A C 1
ATOM 1069 O O . GLN A 1 136 ? -3.672 -8.827 -0.508 1.00 91.25 136 GLN A O 1
ATOM 1074 N N . LEU A 1 137 ? -4.093 -6.732 0.188 1.00 91.25 137 LEU A N 1
ATOM 1075 C CA . LEU A 1 137 ? -2.687 -6.350 0.370 1.00 91.25 137 LEU A CA 1
ATOM 1076 C C . LEU A 1 137 ? -2.036 -7.091 1.547 1.00 91.25 137 LEU A C 1
ATOM 1078 O O . LEU A 1 137 ? -0.930 -7.613 1.411 1.00 91.25 137 LEU A O 1
ATOM 1082 N N . ILE A 1 138 ? -2.726 -7.180 2.687 1.00 90.44 138 ILE A N 1
ATOM 1083 C CA . ILE A 1 138 ? -2.236 -7.852 3.902 1.00 90.44 138 ILE A CA 1
ATOM 1084 C C . ILE A 1 138 ? -2.084 -9.367 3.693 1.00 90.44 138 ILE A C 1
ATOM 1086 O O . ILE A 1 138 ? -1.190 -9.982 4.280 1.00 90.44 138 ILE A O 1
ATOM 1090 N N . ALA A 1 139 ? -2.933 -9.965 2.856 1.00 89.62 139 ALA A N 1
ATOM 1091 C CA . ALA A 1 139 ? -2.894 -11.384 2.518 1.00 89.62 139 ALA A CA 1
ATOM 1092 C C . ALA A 1 139 ? -1.787 -11.753 1.513 1.00 89.62 139 ALA A C 1
ATOM 1094 O O . ALA A 1 139 ? -1.559 -12.942 1.283 1.00 89.62 139 ALA A O 1
ATOM 1095 N N . GLN A 1 140 ? -1.092 -10.779 0.910 1.00 85.25 140 GLN A N 1
ATOM 1096 C CA . GLN A 1 140 ? -0.057 -11.084 -0.077 1.00 85.25 140 GLN A CA 1
ATOM 1097 C C . GLN A 1 140 ? 1.107 -11.869 0.546 1.00 85.25 140 GLN A C 1
ATOM 1099 O O . GLN A 1 140 ? 1.664 -11.449 1.569 1.00 85.25 140 GLN A O 1
ATOM 1104 N N . PRO A 1 141 ? 1.543 -12.970 -0.094 1.00 75.62 141 PRO A N 1
ATOM 1105 C CA . PRO A 1 141 ? 2.739 -13.675 0.333 1.00 75.62 141 PRO A CA 1
ATOM 1106 C C . PRO A 1 141 ? 3.956 -12.762 0.148 1.00 75.62 141 PRO A C 1
ATOM 1108 O O . PRO A 1 141 ? 4.041 -12.011 -0.824 1.00 75.62 141 PRO A O 1
ATOM 1111 N N . HIS A 1 142 ? 4.902 -12.824 1.087 1.00 75.25 142 HIS A N 1
ATOM 1112 C CA . HIS A 1 142 ? 6.162 -12.067 1.038 1.00 75.25 142 HIS A CA 1
ATOM 1113 C C . HIS A 1 142 ? 6.022 -10.534 1.101 1.00 75.25 142 HIS A C 1
ATOM 1115 O O . HIS A 1 142 ? 6.959 -9.808 0.765 1.00 75.25 142 HIS A O 1
ATOM 1121 N N . ALA A 1 143 ? 4.879 -10.007 1.555 1.00 79.50 143 ALA A N 1
ATOM 1122 C CA . ALA A 1 143 ? 4.756 -8.579 1.814 1.00 79.50 143 ALA A CA 1
ATOM 1123 C C . ALA A 1 143 ? 5.723 -8.147 2.939 1.00 79.50 143 ALA A C 1
ATOM 1125 O O . ALA A 1 143 ? 5.743 -8.765 4.009 1.00 79.50 143 ALA A O 1
ATOM 1126 N N . PRO A 1 144 ? 6.503 -7.065 2.755 1.00 82.69 144 PRO A N 1
ATOM 1127 C CA . PRO A 1 144 ? 7.439 -6.618 3.776 1.00 82.69 144 PRO A CA 1
ATOM 1128 C C . PRO A 1 144 ? 6.681 -6.183 5.033 1.00 82.69 144 PRO A C 1
ATOM 1130 O O . PRO A 1 144 ? 5.690 -5.452 4.954 1.00 82.69 144 PRO A O 1
ATOM 1133 N N . HIS A 1 145 ? 7.183 -6.579 6.205 1.00 84.12 145 HIS A N 1
ATOM 1134 C CA . HIS A 1 145 ? 6.517 -6.342 7.492 1.00 84.12 145 HIS A CA 1
ATOM 1135 C C . HIS A 1 145 ? 6.145 -4.869 7.724 1.00 84.12 145 HIS A C 1
ATOM 1137 O O . HIS A 1 145 ? 5.065 -4.575 8.230 1.00 84.12 145 HIS A O 1
ATOM 1143 N N . SER A 1 146 ? 6.996 -3.930 7.299 1.00 86.31 146 SER A N 1
ATOM 1144 C CA . SER A 1 146 ? 6.725 -2.491 7.410 1.00 86.31 146 SER A CA 1
ATOM 1145 C C . SER A 1 146 ? 5.499 -2.039 6.609 1.00 86.31 146 SER A C 1
ATOM 1147 O O . SER A 1 146 ? 4.758 -1.173 7.072 1.00 86.31 146 SER A O 1
ATOM 1149 N N . ARG A 1 147 ? 5.243 -2.633 5.434 1.00 89.25 147 ARG A N 1
ATOM 1150 C CA . ARG A 1 147 ? 4.040 -2.333 4.644 1.00 89.25 147 ARG A CA 1
ATOM 1151 C C . ARG A 1 147 ? 2.794 -2.942 5.266 1.00 89.25 147 ARG A C 1
ATOM 1153 O O . ARG A 1 147 ? 1.789 -2.251 5.361 1.00 89.25 147 ARG A O 1
ATOM 1160 N N . VAL A 1 148 ? 2.878 -4.173 5.768 1.00 90.06 148 VAL A N 1
ATOM 1161 C CA . VAL A 1 148 ? 1.754 -4.813 6.475 1.00 90.06 148 VAL A CA 1
ATOM 1162 C C . VAL A 1 148 ? 1.318 -3.972 7.677 1.00 90.06 148 VAL A C 1
ATOM 1164 O O . VAL A 1 148 ? 0.133 -3.704 7.849 1.00 90.06 148 VAL A O 1
ATOM 1167 N N . VAL A 1 149 ? 2.276 -3.470 8.461 1.00 89.75 149 VAL A N 1
ATOM 1168 C CA . VAL A 1 149 ? 2.013 -2.531 9.565 1.00 89.75 149 VAL A CA 1
ATOM 1169 C C . VAL A 1 149 ? 1.319 -1.266 9.074 1.00 89.75 149 VAL A C 1
ATOM 1171 O O . VAL A 1 149 ? 0.377 -0.795 9.707 1.00 89.75 149 VAL A O 1
ATOM 1174 N N . ARG A 1 150 ? 1.780 -0.689 7.961 1.00 91.38 150 ARG A N 1
ATOM 1175 C CA . ARG A 1 150 ? 1.170 0.511 7.383 1.00 91.38 150 ARG A CA 1
ATOM 1176 C C . ARG A 1 150 ? -0.283 0.262 6.979 1.00 91.38 150 ARG A C 1
ATOM 1178 O O . ARG A 1 150 ? -1.136 1.064 7.338 1.00 91.38 150 ARG A O 1
ATOM 1185 N N . TRP A 1 151 ? -0.573 -0.844 6.297 1.00 94.50 151 TRP A N 1
ATOM 1186 C CA . TRP A 1 151 ? -1.933 -1.184 5.869 1.00 94.50 151 TRP A CA 1
ATOM 1187 C C . TRP A 1 151 ? -2.865 -1.470 7.043 1.00 94.50 151 TRP A C 1
ATOM 1189 O O . TRP A 1 151 ? -3.990 -0.988 7.045 1.00 94.50 151 TRP A O 1
ATOM 1199 N N . LEU A 1 152 ? -2.388 -2.164 8.080 1.00 91.06 152 LEU A N 1
ATOM 1200 C CA . LEU A 1 152 ? -3.166 -2.383 9.304 1.00 91.06 152 LEU A CA 1
ATOM 1201 C C . LEU A 1 152 ? -3.446 -1.072 10.056 1.00 91.06 152 LEU A C 1
ATOM 1203 O O . LEU A 1 152 ? -4.540 -0.886 10.585 1.00 91.06 152 LEU A O 1
ATOM 1207 N N . ASN A 1 153 ? -2.496 -0.131 10.059 1.00 91.06 153 ASN A N 1
ATOM 1208 C CA . ASN A 1 153 ? -2.733 1.207 10.604 1.00 91.06 153 ASN A CA 1
ATOM 1209 C C . ASN A 1 153 ? -3.761 1.993 9.778 1.00 91.06 153 ASN A C 1
ATOM 1211 O O . ASN A 1 153 ? -4.655 2.591 10.368 1.00 91.06 153 ASN A O 1
ATOM 1215 N N . LEU A 1 154 ? -3.674 1.958 8.442 1.00 92.19 154 LEU A N 1
ATOM 1216 C CA . LEU A 1 154 ? -4.670 2.586 7.563 1.00 92.19 154 LEU A CA 1
ATOM 1217 C C . LEU A 1 154 ? -6.067 1.999 7.788 1.00 92.19 154 LEU A C 1
ATOM 1219 O O . LEU A 1 154 ? -7.025 2.750 7.935 1.00 92.19 154 LEU A O 1
ATOM 1223 N N . LEU A 1 155 ? -6.171 0.674 7.895 1.00 91.44 155 LEU A N 1
ATOM 1224 C CA . LEU A 1 155 ? -7.426 -0.022 8.169 1.00 91.44 155 LEU A CA 1
ATOM 1225 C C . LEU A 1 155 ? -8.012 0.409 9.523 1.00 91.44 155 LEU A C 1
ATOM 1227 O O . LEU A 1 155 ? -9.191 0.752 9.608 1.00 91.44 155 LEU A O 1
ATOM 1231 N N . SER A 1 156 ? -7.180 0.488 10.570 1.00 89.69 156 SER A N 1
ATOM 1232 C CA . SER A 1 156 ? -7.595 1.031 11.869 1.00 89.69 156 SER A CA 1
ATOM 1233 C C . SER A 1 156 ? -8.108 2.469 11.756 1.00 89.69 156 SER A C 1
ATOM 1235 O O . SER A 1 156 ? -9.104 2.803 12.395 1.00 89.69 156 SER A O 1
ATOM 1237 N N . ASP A 1 157 ? -7.442 3.323 10.979 1.00 89.38 157 ASP A N 1
ATOM 1238 C CA . ASP A 1 157 ? -7.841 4.720 10.802 1.00 89.38 157 ASP A CA 1
ATOM 1239 C C . ASP A 1 157 ? -9.152 4.862 10.027 1.00 89.38 157 ASP A C 1
ATOM 1241 O O . ASP A 1 157 ? -9.999 5.675 10.401 1.00 89.38 157 ASP A O 1
ATOM 1245 N N . PHE A 1 158 ? -9.365 4.040 8.999 1.00 90.62 158 PHE A N 1
ATOM 1246 C CA . PHE A 1 158 ? -10.611 4.021 8.236 1.00 90.62 158 PHE A CA 1
ATOM 1247 C C . PHE A 1 158 ? -11.804 3.622 9.108 1.00 90.62 158 PHE A C 1
ATOM 1249 O O . PHE A 1 158 ? -12.830 4.304 9.089 1.00 90.62 158 PHE A O 1
ATOM 1256 N N . HIS A 1 159 ? -11.656 2.590 9.946 1.00 87.25 159 HIS A N 1
ATOM 1257 C CA . HIS A 1 159 ? -12.719 2.181 10.868 1.00 87.25 159 HIS A CA 1
ATOM 1258 C C . HIS A 1 159 ? -13.066 3.268 11.890 1.00 87.25 159 HIS A C 1
ATOM 1260 O O . HIS A 1 159 ? -14.248 3.549 12.107 1.00 87.25 159 HIS A O 1
ATOM 1266 N N . VAL A 1 160 ? -12.061 3.922 12.483 1.00 86.75 160 VAL A N 1
ATOM 1267 C CA . VAL A 1 160 ? -12.295 5.007 13.451 1.00 86.75 160 VAL A CA 1
ATOM 1268 C C . VAL A 1 160 ? -13.007 6.191 12.797 1.00 86.75 160 VAL A C 1
ATOM 1270 O O . VAL A 1 160 ? -13.907 6.755 13.413 1.00 86.75 160 VAL A O 1
ATOM 1273 N N . ARG A 1 161 ? -12.625 6.561 11.568 1.00 83.69 161 ARG A N 1
ATOM 1274 C CA . ARG A 1 161 ? -13.193 7.715 10.856 1.00 83.69 161 ARG A CA 1
ATOM 1275 C C . ARG A 1 161 ? -14.641 7.502 10.418 1.00 83.69 161 ARG A C 1
ATOM 1277 O O . ARG A 1 161 ? -15.466 8.361 10.698 1.00 83.69 161 ARG A O 1
ATOM 1284 N N . GLU A 1 162 ? -14.941 6.395 9.742 1.00 80.75 162 GLU A N 1
ATOM 1285 C CA . GLU A 1 162 ? -16.247 6.212 9.083 1.00 80.75 162 GLU A CA 1
ATOM 1286 C C . GLU A 1 162 ? -17.305 5.594 10.006 1.00 80.75 162 GLU A C 1
ATOM 1288 O O . GLU A 1 162 ? -18.480 5.935 9.923 1.00 80.75 162 GLU A O 1
ATOM 1293 N N . THR A 1 163 ? -16.906 4.684 10.902 1.00 75.12 163 THR A N 1
ATOM 1294 C CA . THR A 1 163 ? -17.865 3.935 11.741 1.00 75.12 163 THR A CA 1
ATOM 1295 C C . THR A 1 163 ? -17.806 4.305 13.215 1.00 75.12 163 THR A C 1
ATOM 1297 O O . THR A 1 163 ? -18.714 3.959 13.967 1.00 75.12 163 THR A O 1
ATOM 1300 N N . GLY A 1 164 ? -16.716 4.936 13.669 1.00 75.44 164 GLY A N 1
ATOM 1301 C CA . GLY A 1 164 ? -16.431 5.087 15.098 1.00 75.44 164 GLY A CA 1
ATOM 1302 C C . GLY A 1 164 ? -16.261 3.749 15.836 1.00 75.44 164 GLY A C 1
ATOM 1303 O O . GLY A 1 164 ? -16.119 3.741 17.060 1.00 75.44 164 GLY A O 1
ATOM 1304 N N . ALA A 1 165 ? -16.263 2.616 15.117 1.00 76.81 165 ALA A N 1
ATOM 1305 C CA . ALA A 1 165 ? -16.178 1.279 15.679 1.00 76.81 165 ALA A CA 1
ATOM 1306 C C . ALA A 1 165 ? -14.763 1.035 16.205 1.00 76.81 165 ALA A C 1
ATOM 1308 O O . ALA A 1 165 ? -13.839 0.639 15.493 1.00 76.81 165 ALA A O 1
ATOM 1309 N N . THR A 1 166 ? -14.590 1.302 17.495 1.00 80.00 166 THR A N 1
ATOM 1310 C CA . THR A 1 166 ? -13.294 1.141 18.161 1.00 80.00 166 THR A CA 1
ATOM 1311 C C . THR A 1 166 ? -12.850 -0.319 18.251 1.00 80.00 166 THR A C 1
ATOM 1313 O O . THR A 1 166 ? -11.651 -0.573 18.340 1.00 80.00 166 THR A O 1
ATOM 1316 N N . ASP A 1 167 ? -13.777 -1.276 18.167 1.00 83.50 167 ASP A N 1
ATOM 1317 C CA . ASP A 1 167 ? -13.472 -2.704 18.267 1.00 83.50 167 ASP A CA 1
ATOM 1318 C C . ASP A 1 167 ? -12.808 -3.260 16.999 1.00 83.50 167 ASP A C 1
ATOM 1320 O O . ASP A 1 167 ? -11.796 -3.950 17.100 1.00 83.50 167 ASP A O 1
ATOM 1324 N N . THR A 1 168 ? -13.295 -2.913 15.801 1.00 85.00 168 THR A N 1
ATOM 1325 C CA . THR A 1 168 ? -12.664 -3.340 14.534 1.00 85.00 168 THR A CA 1
ATOM 1326 C C . THR A 1 168 ? -11.311 -2.660 14.329 1.00 85.00 168 THR A C 1
ATOM 1328 O O . THR A 1 168 ? -10.343 -3.293 13.906 1.00 85.00 168 THR A O 1
ATOM 1331 N N . ALA A 1 169 ? -11.199 -1.389 14.725 1.00 86.62 169 ALA A N 1
ATOM 1332 C CA . ALA A 1 169 ? -9.924 -0.683 14.766 1.00 86.62 169 ALA A CA 1
ATOM 1333 C C . ALA A 1 169 ? -8.925 -1.350 15.730 1.00 86.62 169 ALA A C 1
ATOM 1335 O O . ALA A 1 169 ? -7.744 -1.482 15.407 1.00 86.62 169 ALA A O 1
ATOM 1336 N N . ARG A 1 170 ? -9.394 -1.824 16.893 1.00 86.56 170 ARG A N 1
ATOM 1337 C CA . ARG A 1 170 ? -8.568 -2.560 17.861 1.00 86.56 170 ARG A CA 1
ATOM 1338 C C . ARG A 1 170 ? -8.049 -3.871 17.274 1.00 86.56 170 ARG A C 1
ATOM 1340 O O . ARG A 1 170 ? -6.846 -4.107 17.342 1.00 86.56 170 ARG A O 1
ATOM 1347 N N . GLN A 1 171 ? -8.914 -4.660 16.637 1.00 90.06 171 GLN A N 1
ATOM 1348 C CA . GLN A 1 171 ? -8.535 -5.930 16.002 1.00 90.06 171 GLN A CA 1
ATOM 1349 C C . GLN A 1 171 ? -7.419 -5.744 14.961 1.00 90.06 171 GLN A C 1
ATOM 1351 O O . GLN A 1 171 ? -6.485 -6.543 14.885 1.00 90.06 171 GLN A O 1
ATOM 1356 N N . ALA A 1 172 ? -7.461 -4.657 14.184 1.00 88.94 172 ALA A N 1
ATOM 1357 C CA . ALA A 1 172 ? -6.409 -4.335 13.222 1.00 88.94 172 ALA A CA 1
ATOM 1358 C C . ALA A 1 172 ? -5.042 -4.098 13.893 1.00 88.94 172 ALA A C 1
ATOM 1360 O O . ALA A 1 172 ? -4.012 -4.554 13.393 1.00 88.94 172 ALA A O 1
ATOM 1361 N N . LEU A 1 173 ? -5.022 -3.417 15.043 1.00 88.31 173 LEU A N 1
ATOM 1362 C CA . LEU A 1 173 ? -3.802 -3.167 15.816 1.00 88.31 173 LEU A CA 1
ATOM 1363 C C . LEU A 1 173 ? -3.312 -4.419 16.559 1.00 88.31 173 LEU A C 1
ATOM 1365 O O . LEU A 1 173 ? -2.106 -4.637 16.658 1.00 88.31 173 LEU A O 1
ATOM 1369 N N . GLU A 1 174 ? -4.213 -5.271 17.041 1.00 90.88 174 GLU A N 1
ATOM 1370 C CA . GLU A 1 174 ? -3.860 -6.552 17.670 1.00 90.88 174 GLU A CA 1
ATOM 1371 C C . GLU A 1 174 ? -3.130 -7.474 16.683 1.00 90.88 174 GLU A C 1
ATOM 1373 O O . GLU A 1 174 ? -2.073 -8.012 17.014 1.00 90.88 174 GLU A O 1
ATOM 1378 N N . ARG A 1 175 ? -3.576 -7.524 15.421 1.00 90.94 175 ARG A N 1
ATOM 1379 C CA . ARG A 1 175 ? -2.880 -8.249 14.338 1.00 90.94 175 ARG A CA 1
ATOM 1380 C C . ARG A 1 175 ? -1.442 -7.767 14.110 1.00 90.94 175 ARG A C 1
ATOM 1382 O O . ARG A 1 175 ? -0.593 -8.550 13.683 1.00 90.94 175 ARG A O 1
ATOM 1389 N N . ILE A 1 176 ? -1.135 -6.492 14.380 1.00 88.50 176 ILE A N 1
ATOM 1390 C CA . ILE A 1 176 ? 0.247 -5.983 14.325 1.00 88.50 176 ILE A CA 1
ATOM 1391 C C . ILE A 1 176 ? 1.080 -6.593 15.459 1.00 88.50 176 ILE A C 1
ATOM 1393 O O . ILE A 1 176 ? 2.218 -7.010 15.230 1.00 88.50 176 ILE A O 1
ATOM 1397 N N . LEU A 1 177 ? 0.522 -6.658 16.671 1.00 88.75 177 LEU A N 1
ATOM 1398 C CA . LEU A 1 177 ? 1.203 -7.204 17.848 1.00 88.75 177 LEU A CA 1
ATOM 1399 C C . LEU A 1 177 ? 1.470 -8.705 17.717 1.00 88.75 177 LEU A C 1
ATOM 1401 O O . LEU A 1 177 ? 2.550 -9.153 18.095 1.00 88.75 177 LEU A O 1
ATOM 1405 N N . GLU A 1 178 ? 0.528 -9.452 17.139 1.00 88.94 178 GLU A N 1
ATOM 1406 C CA . GLU A 1 178 ? 0.688 -10.881 16.845 1.00 88.94 178 GLU A CA 1
ATOM 1407 C C . GLU A 1 178 ? 1.843 -11.141 15.874 1.00 88.94 178 GLU A C 1
ATOM 1409 O O . GLU A 1 178 ? 2.615 -12.081 16.049 1.00 88.94 178 GLU A O 1
ATOM 1414 N N . ARG A 1 179 ? 1.992 -10.292 14.851 1.00 83.50 179 ARG A N 1
ATOM 1415 C CA . ARG A 1 179 ? 3.011 -10.470 13.806 1.00 83.50 179 ARG A CA 1
ATOM 1416 C C . ARG A 1 179 ? 4.396 -9.988 14.218 1.00 83.50 179 ARG A C 1
ATOM 1418 O O . ARG A 1 179 ? 5.388 -10.519 13.729 1.00 83.50 179 ARG A O 1
ATOM 1425 N N . LEU A 1 180 ? 4.479 -8.954 15.054 1.00 80.25 180 LEU A N 1
ATOM 1426 C CA . LEU A 1 180 ? 5.729 -8.248 15.355 1.00 80.25 180 LEU A CA 1
ATOM 1427 C C . LEU A 1 180 ? 5.969 -8.087 16.858 1.00 80.25 180 LEU A C 1
ATOM 1429 O O . LEU A 1 180 ? 6.372 -7.010 17.318 1.00 80.25 180 LEU A O 1
ATOM 1433 N N . SER A 1 181 ? 5.755 -9.162 17.620 1.00 76.00 181 SER A N 1
ATOM 1434 C CA . SER A 1 181 ? 6.003 -9.192 19.061 1.00 76.00 181 SER A CA 1
ATOM 1435 C C . SER A 1 181 ? 7.460 -8.820 19.376 1.00 76.00 181 SER A C 1
ATOM 1437 O O . SER A 1 181 ? 8.385 -9.485 18.915 1.00 76.00 181 SER A O 1
ATOM 1439 N N . GLY A 1 182 ? 7.674 -7.756 20.157 1.00 77.94 182 GLY A N 1
ATOM 1440 C CA . GLY A 1 182 ? 9.012 -7.329 20.603 1.00 77.94 182 GLY A CA 1
ATOM 1441 C C . GLY A 1 182 ? 9.736 -6.328 19.692 1.00 77.94 182 GLY A C 1
ATOM 1442 O O . GLY A 1 182 ? 10.910 -6.046 19.910 1.00 77.94 182 GLY A O 1
ATOM 1443 N N . SER A 1 183 ? 9.060 -5.769 18.684 1.00 82.56 183 SER A N 1
ATOM 1444 C CA . SER A 1 183 ? 9.592 -4.671 17.861 1.00 82.56 183 SER A CA 1
ATOM 1445 C C . SER A 1 183 ? 9.256 -3.285 18.451 1.00 82.56 183 SER A C 1
ATOM 1447 O O . SER A 1 183 ? 8.260 -3.156 19.164 1.00 82.56 183 SER A O 1
ATOM 1449 N N . PRO A 1 184 ? 9.990 -2.204 18.114 1.00 83.94 184 PRO A N 1
ATOM 1450 C CA . PRO A 1 184 ? 9.598 -0.839 18.502 1.00 83.94 184 PRO A CA 1
ATOM 1451 C C . PRO A 1 184 ? 8.214 -0.443 17.956 1.00 83.94 184 PRO A C 1
ATOM 1453 O O . PRO A 1 184 ? 7.492 0.340 18.569 1.00 83.94 184 PRO A O 1
ATOM 1456 N N . VAL A 1 185 ? 7.808 -1.034 16.828 1.00 85.19 185 VAL A N 1
ATOM 1457 C CA . VAL A 1 185 ? 6.456 -0.894 16.272 1.00 85.19 185 VAL A CA 1
ATOM 1458 C C . VAL A 1 185 ? 5.404 -1.460 17.226 1.00 85.19 185 VAL A C 1
ATOM 1460 O O . VAL A 1 185 ? 4.327 -0.879 17.350 1.00 85.19 185 VAL A O 1
ATOM 1463 N N . ALA A 1 186 ? 5.702 -2.552 17.934 1.00 85.88 186 ALA A N 1
ATOM 1464 C CA . ALA A 1 186 ? 4.791 -3.111 18.925 1.00 85.88 186 ALA A CA 1
ATOM 1465 C C . ALA A 1 186 ? 4.560 -2.147 20.092 1.00 85.88 186 ALA A C 1
ATOM 1467 O O . ALA A 1 186 ? 3.414 -1.964 20.489 1.00 85.88 186 ALA A O 1
ATOM 1468 N N . GLU A 1 187 ? 5.597 -1.469 20.592 1.00 85.06 187 GLU A N 1
ATOM 1469 C CA . GLU A 1 187 ? 5.427 -0.476 21.665 1.00 85.06 187 GLU A CA 1
ATOM 1470 C C . GLU A 1 187 ? 4.534 0.693 21.230 1.00 85.06 187 GLU A C 1
ATOM 1472 O O . GLU A 1 187 ? 3.576 1.039 21.925 1.00 85.06 187 GLU A O 1
ATOM 1477 N N . LEU A 1 188 ? 4.775 1.244 20.035 1.00 86.94 188 LEU A N 1
ATOM 1478 C CA . LEU A 1 188 ? 3.929 2.299 19.464 1.00 86.94 188 LEU A CA 1
ATOM 1479 C C . LEU A 1 188 ? 2.477 1.831 19.280 1.00 86.94 188 LEU A C 1
ATOM 1481 O O . LEU A 1 188 ? 1.533 2.570 19.564 1.00 86.94 188 LEU A O 1
ATOM 1485 N N . THR A 1 189 ? 2.297 0.584 18.846 1.00 89.19 189 THR A N 1
ATOM 1486 C CA . THR A 1 189 ? 0.977 -0.025 18.649 1.00 89.19 189 THR A CA 1
ATOM 1487 C C . THR A 1 189 ? 0.247 -0.207 19.980 1.00 89.19 189 THR A C 1
ATOM 1489 O O . THR A 1 189 ? -0.930 0.139 20.074 1.00 89.19 189 THR A O 1
ATOM 1492 N N . ARG A 1 190 ? 0.933 -0.661 21.040 1.00 86.62 190 ARG A N 1
ATOM 1493 C CA . ARG A 1 190 ? 0.353 -0.777 22.390 1.00 86.62 190 ARG A CA 1
ATOM 1494 C C . ARG A 1 190 ? -0.084 0.580 22.935 1.00 86.62 190 ARG A C 1
ATOM 1496 O O . ARG A 1 190 ? -1.196 0.695 23.449 1.00 86.62 190 ARG A O 1
ATOM 1503 N N . ALA A 1 191 ? 0.745 1.614 22.779 1.00 87.94 191 ALA A N 1
ATOM 1504 C CA . ALA A 1 191 ? 0.401 2.973 23.199 1.00 87.94 191 ALA A CA 1
ATOM 1505 C C . ALA A 1 191 ? -0.852 3.500 22.473 1.00 87.94 191 ALA A C 1
ATOM 1507 O O . ALA A 1 191 ? -1.758 4.076 23.087 1.00 87.94 191 ALA A O 1
ATOM 1508 N N . ARG A 1 192 ? -0.944 3.248 21.161 1.00 87.44 192 ARG A N 1
ATOM 1509 C CA . ARG A 1 192 ? -2.115 3.608 20.353 1.00 87.44 192 ARG A CA 1
ATOM 1510 C C . ARG A 1 192 ? -3.371 2.851 20.789 1.00 87.44 192 ARG A C 1
ATOM 1512 O O . ARG A 1 192 ? -4.423 3.469 20.948 1.00 87.44 192 ARG A O 1
ATOM 1519 N N . LEU A 1 193 ? -3.257 1.548 21.037 1.00 88.94 193 LEU A N 1
ATOM 1520 C CA . LEU A 1 193 ? -4.356 0.699 21.502 1.00 88.94 193 LEU A CA 1
ATOM 1521 C C . LEU A 1 193 ? -4.889 1.164 22.866 1.00 88.94 193 LEU A C 1
ATOM 1523 O O . LEU A 1 193 ? -6.102 1.266 23.053 1.00 88.94 193 LEU A O 1
ATOM 1527 N N . ALA A 1 194 ? -4.004 1.546 23.793 1.00 87.50 194 ALA A N 1
ATOM 1528 C CA . ALA A 1 194 ? -4.401 2.122 25.077 1.00 87.50 194 ALA A CA 1
ATOM 1529 C C . ALA A 1 194 ? -5.203 3.425 24.901 1.00 87.50 194 ALA A C 1
ATOM 1531 O O . ALA A 1 194 ? -6.244 3.603 25.534 1.00 87.50 194 ALA A O 1
ATOM 1532 N N . THR A 1 195 ? -4.771 4.303 23.990 1.00 86.94 195 THR A N 1
ATOM 1533 C CA . THR A 1 195 ? -5.470 5.567 23.702 1.00 86.94 195 THR A CA 1
ATOM 1534 C C . THR A 1 195 ? -6.847 5.326 23.075 1.00 86.94 195 THR A C 1
ATOM 1536 O O . THR A 1 195 ? -7.820 5.980 23.452 1.00 86.94 195 THR A O 1
ATOM 1539 N N . LEU A 1 196 ? -6.961 4.366 22.152 1.00 86.00 196 LEU A N 1
ATOM 1540 C CA . LEU A 1 196 ? -8.247 3.975 21.563 1.00 86.00 196 LEU A CA 1
ATOM 1541 C C . LEU A 1 196 ? -9.217 3.422 22.611 1.00 86.00 196 LEU A C 1
ATOM 1543 O O . LEU A 1 196 ? -10.384 3.806 22.615 1.00 86.00 196 LEU A O 1
ATOM 1547 N N . ASN A 1 197 ? -8.737 2.596 23.542 1.00 83.06 197 ASN A N 1
ATOM 1548 C CA . ASN A 1 197 ? -9.565 2.055 24.621 1.00 83.06 197 ASN A CA 1
ATOM 1549 C C . ASN A 1 197 ? -10.092 3.147 25.557 1.00 83.06 197 ASN A C 1
ATOM 1551 O O . ASN A 1 197 ? -11.246 3.089 25.976 1.00 83.06 197 ASN A O 1
ATOM 1555 N N . LEU A 1 198 ? -9.276 4.156 25.874 1.00 84.19 198 LEU A N 1
ATOM 1556 C CA . LEU A 1 198 ? -9.722 5.296 26.680 1.00 84.19 198 LEU A CA 1
ATOM 1557 C C . LEU A 1 198 ? -10.801 6.111 25.957 1.00 84.19 198 LEU A C 1
ATOM 1559 O O . LEU A 1 198 ? -11.806 6.463 26.568 1.00 84.19 198 LEU A O 1
ATOM 1563 N N . ARG A 1 199 ? -10.637 6.353 24.649 1.00 80.38 199 ARG A N 1
ATOM 1564 C CA . ARG A 1 199 ? -11.656 7.037 23.832 1.00 80.38 199 ARG A CA 1
ATOM 1565 C C . ARG A 1 199 ? -12.967 6.255 23.768 1.00 80.38 199 ARG A C 1
ATOM 1567 O O . ARG A 1 199 ? -14.025 6.856 23.914 1.00 80.38 199 ARG A O 1
ATOM 1574 N N . ALA A 1 200 ? -12.899 4.935 23.600 1.00 78.12 200 ALA A N 1
ATOM 1575 C CA . ALA A 1 200 ? -14.077 4.070 23.590 1.00 78.12 200 ALA A CA 1
ATOM 1576 C C . ALA A 1 200 ? -14.844 4.126 24.924 1.00 78.12 200 ALA A C 1
ATOM 1578 O O . ALA A 1 200 ? -16.064 4.273 24.930 1.00 78.12 200 ALA A O 1
ATOM 1579 N N . LYS A 1 201 ? -14.126 4.079 26.057 1.00 76.75 201 LYS A N 1
ATOM 1580 C CA . LYS A 1 201 ? -14.724 4.207 27.397 1.00 76.75 201 LYS A CA 1
ATOM 1581 C C . LYS A 1 201 ? -15.392 5.568 27.600 1.00 76.75 201 LYS A C 1
ATOM 1583 O O . LYS A 1 201 ? -16.548 5.617 28.006 1.00 76.75 201 LYS A O 1
ATOM 1588 N N . ALA A 1 202 ? -14.710 6.654 27.237 1.00 75.06 202 ALA A N 1
ATOM 1589 C CA . ALA A 1 202 ? -15.266 8.004 27.336 1.00 75.06 202 ALA A CA 1
ATOM 1590 C C . ALA A 1 202 ? -16.520 8.194 26.459 1.00 75.06 202 ALA A C 1
ATOM 1592 O O . ALA A 1 202 ? -17.473 8.855 26.872 1.00 75.06 202 ALA A O 1
ATOM 1593 N N . ALA A 1 203 ? -16.558 7.592 25.265 1.00 69.50 203 ALA A N 1
ATOM 1594 C CA . ALA A 1 203 ? -17.738 7.614 24.399 1.00 69.50 203 ALA A CA 1
ATOM 1595 C C . ALA A 1 203 ? -18.931 6.846 24.999 1.00 69.50 203 ALA A C 1
ATOM 1597 O O . ALA A 1 203 ? -20.074 7.251 24.810 1.00 69.50 203 ALA A O 1
ATOM 1598 N N . HIS A 1 204 ? -18.683 5.765 25.747 1.00 64.25 204 HIS A N 1
ATOM 1599 C CA . HIS A 1 204 ? -19.732 5.018 26.445 1.00 64.25 204 HIS A CA 1
ATOM 1600 C C . HIS A 1 204 ? -20.271 5.773 27.675 1.00 64.25 204 HIS A C 1
ATOM 1602 O O . HIS A 1 204 ? -21.473 5.769 27.918 1.00 64.25 204 HIS A O 1
ATOM 1608 N N . GLU A 1 205 ? -19.410 6.446 28.444 1.00 62.38 205 GLU A N 1
ATOM 1609 C CA . GLU A 1 205 ? -19.808 7.225 29.633 1.00 62.38 205 GLU A CA 1
ATOM 1610 C C . GLU A 1 205 ? -20.570 8.518 29.294 1.00 62.38 205 GLU A C 1
ATOM 1612 O O . GLU A 1 205 ? -21.381 8.984 30.088 1.00 62.38 205 GLU A O 1
ATOM 1617 N N . SER A 1 206 ? -20.333 9.090 28.111 1.00 59.22 206 SER A N 1
ATOM 1618 C CA . SER A 1 206 ? -20.984 10.323 27.643 1.00 59.22 206 SER A CA 1
ATOM 1619 C C . SER A 1 206 ? -22.300 10.100 26.890 1.00 59.22 206 SER A C 1
ATOM 1621 O O . SER A 1 206 ? -22.966 11.077 26.538 1.00 59.22 206 SER A O 1
ATOM 1623 N N . GLN A 1 207 ? -22.724 8.848 26.664 1.00 56.28 207 GLN A N 1
ATOM 1624 C CA . GLN A 1 207 ? -24.083 8.596 26.185 1.00 56.28 207 GLN A CA 1
ATOM 1625 C C . GLN A 1 207 ? -25.071 9.082 27.248 1.00 56.28 207 GLN A C 1
ATOM 1627 O O . GLN A 1 207 ? -24.923 8.707 28.413 1.00 56.28 207 GLN A O 1
ATOM 1632 N N . PRO A 1 208 ? -26.070 9.916 26.889 1.00 50.38 208 PRO A N 1
ATOM 1633 C CA . PRO A 1 208 ? -27.010 10.445 27.858 1.00 50.38 208 PRO A CA 1
ATOM 1634 C C . PRO A 1 208 ? -27.781 9.271 28.451 1.00 50.38 208 PRO A C 1
ATOM 1636 O O . PRO A 1 208 ? -28.703 8.729 27.836 1.00 50.38 208 PRO A O 1
ATOM 1639 N N . VAL A 1 209 ? -27.379 8.868 29.656 1.00 56.97 209 VAL A N 1
ATOM 1640 C CA . VAL A 1 209 ? -28.175 8.013 30.521 1.00 56.97 209 VAL A CA 1
ATOM 1641 C C . VAL A 1 209 ? -29.515 8.721 30.615 1.00 56.97 209 VAL A C 1
ATOM 1643 O O . VAL A 1 209 ? -29.599 9.817 31.169 1.00 56.97 209 VAL A O 1
ATOM 1646 N N . LYS A 1 210 ? -30.552 8.145 29.995 1.00 55.69 210 LYS A N 1
ATOM 1647 C CA . LYS A 1 210 ? -31.928 8.596 30.185 1.00 55.69 210 LYS A CA 1
ATOM 1648 C C . LYS A 1 210 ? -32.194 8.452 31.673 1.00 55.69 210 LYS A C 1
ATOM 1650 O O . LYS A 1 210 ? -32.491 7.356 32.142 1.00 55.69 210 LYS A O 1
ATOM 1655 N N . LEU A 1 211 ? -32.015 9.543 32.410 1.00 55.16 211 LEU A N 1
ATOM 1656 C CA . LEU A 1 211 ? -32.471 9.665 33.779 1.00 55.16 211 LEU A CA 1
ATOM 1657 C C . LEU A 1 211 ? -33.977 9.439 33.699 1.00 55.16 211 LEU A C 1
ATOM 1659 O O . LEU A 1 211 ? -34.725 10.284 33.210 1.00 55.16 211 LEU A O 1
ATOM 1663 N N . GLY A 1 212 ? -34.394 8.220 34.035 1.00 50.91 212 GLY A N 1
ATOM 1664 C CA . GLY A 1 212 ? -35.792 7.842 34.044 1.00 50.91 212 GLY A CA 1
ATOM 1665 C C . GLY A 1 212 ? -36.522 8.786 34.981 1.00 50.91 212 GLY A C 1
ATOM 1666 O O . GLY A 1 212 ? -36.168 8.859 36.149 1.00 50.91 212 GLY A O 1
ATOM 1667 N N . THR A 1 213 ? -37.472 9.534 34.427 1.00 48.91 213 THR A N 1
ATOM 1668 C CA . THR A 1 213 ? -38.701 10.073 35.026 1.00 48.91 213 THR A CA 1
ATOM 1669 C C . THR A 1 213 ? -38.729 10.254 36.556 1.00 48.91 213 THR A C 1
ATOM 1671 O O . THR A 1 213 ? -39.697 9.869 37.203 1.00 48.91 213 THR A O 1
ATOM 1674 N N . TYR A 1 214 ? -37.697 10.852 37.155 1.00 48.03 214 TYR A N 1
ATOM 1675 C CA . TYR A 1 214 ? -37.659 11.155 38.594 1.00 48.03 214 TYR A CA 1
ATOM 1676 C C . TYR A 1 214 ? -37.911 12.635 38.904 1.00 48.03 214 TYR A C 1
ATOM 1678 O O . TYR A 1 214 ? -37.970 13.008 40.071 1.00 48.03 214 TYR A O 1
ATOM 1686 N N . GLU A 1 215 ? -38.158 13.468 37.889 1.00 47.19 215 GLU A N 1
ATOM 1687 C CA . GLU A 1 215 ? -38.527 14.880 38.088 1.00 47.19 215 GLU A CA 1
ATOM 1688 C C . GLU A 1 215 ? -40.044 15.133 38.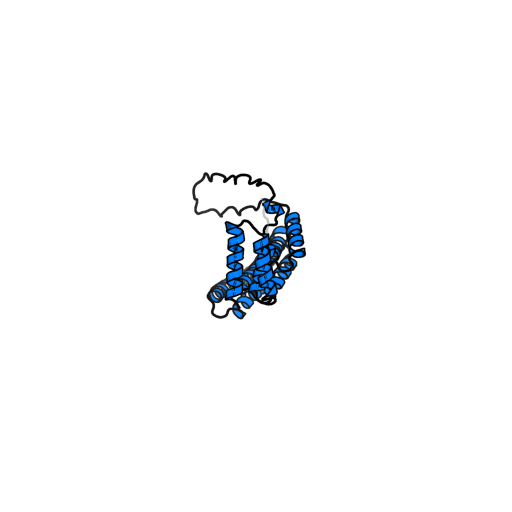101 1.00 47.19 215 GLU A C 1
ATOM 1690 O O . GLU A 1 215 ? -40.486 16.223 38.447 1.00 47.19 215 GLU A O 1
ATOM 1695 N N . GLN A 1 216 ? -40.879 14.129 37.805 1.00 46.84 216 GLN A N 1
ATOM 1696 C CA . GLN A 1 216 ? -42.344 14.294 37.788 1.00 46.84 216 GLN A CA 1
ATOM 1697 C C . GLN A 1 216 ? -43.025 14.163 39.161 1.00 46.84 216 GLN A C 1
ATOM 1699 O O . GLN A 1 216 ? -44.222 14.409 39.264 1.00 46.84 216 GLN A O 1
ATOM 1704 N N . ASN A 1 217 ? -42.273 13.841 40.221 1.00 49.09 217 ASN A N 1
ATOM 1705 C CA . ASN A 1 217 ? -42.799 13.665 41.580 1.00 49.09 217 ASN A CA 1
ATOM 1706 C C . ASN A 1 217 ? -42.155 14.600 42.619 1.00 49.09 217 ASN A C 1
ATOM 1708 O O . ASN A 1 217 ? -42.118 14.264 43.802 1.00 49.09 217 ASN A O 1
ATOM 1712 N N . ILE A 1 218 ? -41.684 15.790 42.231 1.00 53.31 218 ILE A N 1
ATOM 1713 C CA . ILE A 1 218 ? -41.401 16.847 43.218 1.00 53.31 218 ILE A CA 1
ATOM 1714 C C . ILE A 1 218 ? -42.725 17.549 43.530 1.00 53.31 218 ILE A C 1
ATOM 1716 O O . ILE A 1 218 ? -43.050 18.623 43.030 1.00 53.31 218 ILE A O 1
ATOM 1720 N N . GLY A 1 219 ? -43.545 16.854 44.316 1.00 54.00 219 GLY A N 1
ATOM 1721 C CA . GLY A 1 219 ? -44.808 17.358 44.821 1.00 54.00 219 GLY A CA 1
ATOM 1722 C C . GLY A 1 219 ? -44.587 18.508 45.797 1.00 54.00 219 GLY A C 1
ATOM 1723 O O . GLY A 1 219 ? -44.321 18.284 46.972 1.00 54.00 219 GLY A O 1
ATOM 1724 N N . LEU A 1 220 ? -44.790 19.738 45.333 1.00 48.41 220 LEU A N 1
ATOM 1725 C CA . LEU A 1 220 ? -45.142 20.870 46.187 1.00 48.41 220 LEU A CA 1
ATOM 1726 C C . LEU A 1 220 ? -46.613 21.206 45.938 1.00 48.41 220 LEU A C 1
ATOM 1728 O O . LEU A 1 220 ? -46.968 22.102 45.178 1.00 48.41 220 LEU A O 1
ATOM 1732 N N . LYS A 1 221 ? -47.487 20.420 46.577 1.00 52.00 221 LYS A N 1
ATOM 1733 C CA . LYS A 1 221 ? -48.878 20.809 46.810 1.00 52.00 221 LYS A CA 1
ATOM 1734 C C . LYS A 1 221 ? -48.879 21.962 47.814 1.00 52.00 221 LYS A C 1
ATOM 1736 O O . LYS A 1 221 ? -48.737 21.718 49.008 1.00 52.00 221 LYS A O 1
ATOM 1741 N N . THR A 1 222 ? -49.145 23.174 47.344 1.00 44.06 222 THR A N 1
ATOM 1742 C CA . THR A 1 222 ? -49.798 24.197 48.169 1.00 44.06 222 THR A CA 1
ATOM 1743 C C . THR A 1 222 ? -51.150 24.475 47.523 1.00 44.06 222 THR A C 1
ATOM 1745 O O . THR A 1 222 ? -51.225 24.925 46.383 1.00 44.06 222 THR A O 1
ATOM 1748 N N . ALA A 1 223 ? -52.216 24.077 48.215 1.00 43.88 223 ALA A N 1
ATOM 1749 C CA . ALA A 1 223 ? -53.602 24.287 47.804 1.00 43.88 223 ALA A CA 1
ATOM 1750 C C . ALA A 1 223 ? -53.982 25.792 47.833 1.00 43.88 223 ALA A C 1
ATOM 1752 O O . ALA A 1 223 ? -53.261 26.578 48.450 1.00 43.88 223 ALA A O 1
ATOM 1753 N N . PRO A 1 224 ? -55.087 26.201 47.176 1.00 58.50 224 PRO A N 1
ATOM 1754 C CA . PRO A 1 224 ? -55.411 27.608 46.922 1.00 58.50 224 PRO A CA 1
ATOM 1755 C C . PRO A 1 224 ? -56.402 28.239 47.929 1.00 58.50 224 PRO A C 1
ATOM 1757 O O . PRO A 1 224 ? -57.082 27.520 48.660 1.00 58.50 224 PRO A O 1
ATOM 1760 N N . ALA A 1 225 ? -56.545 29.574 47.796 1.00 43.97 225 ALA A N 1
ATOM 1761 C CA . ALA A 1 225 ? -57.667 30.476 48.160 1.00 43.97 225 ALA A CA 1
ATOM 1762 C C . ALA A 1 225 ? -57.527 31.321 49.459 1.00 43.97 225 ALA A C 1
ATOM 1764 O O . ALA A 1 225 ? -56.794 30.907 50.354 1.00 43.97 225 ALA A O 1
ATOM 1765 N N . PRO A 1 226 ? -58.246 32.467 49.612 1.00 50.53 226 PRO A N 1
ATOM 1766 C CA . PRO A 1 226 ? -59.245 33.066 48.714 1.00 50.53 226 PRO A CA 1
ATOM 1767 C C . PRO A 1 226 ? -59.020 34.552 48.348 1.00 50.53 226 PRO A C 1
ATOM 1769 O O . PRO A 1 226 ? -58.157 35.252 48.870 1.00 50.53 226 PRO A O 1
ATOM 1772 N N . SER A 1 227 ? -59.840 34.984 47.392 1.00 56.41 227 SER A N 1
ATOM 1773 C CA . SER A 1 227 ? -60.100 36.351 46.944 1.00 56.41 227 SER A CA 1
ATOM 1774 C C . SER A 1 227 ? -60.487 37.307 48.070 1.00 56.41 227 SER A C 1
ATOM 1776 O O . SER A 1 227 ? -61.350 36.953 48.863 1.00 56.41 227 SER A O 1
ATOM 1778 N N . ASP A 1 228 ? -59.978 38.536 48.005 1.00 42.31 228 ASP A N 1
ATOM 1779 C CA . ASP A 1 228 ? -60.749 39.742 48.315 1.00 42.31 228 ASP A CA 1
ATOM 1780 C C . ASP A 1 228 ? -60.208 40.909 47.473 1.00 42.31 228 ASP A C 1
ATOM 1782 O O . ASP A 1 228 ? -59.005 41.164 47.417 1.00 42.31 228 ASP A O 1
ATOM 1786 N N . SER A 1 229 ? -61.109 41.573 46.752 1.00 46.72 229 SER A N 1
ATOM 1787 C CA . SER A 1 229 ? -60.894 42.872 46.103 1.00 46.72 229 SER A CA 1
ATOM 1788 C C . SER A 1 229 ? -61.840 43.875 46.770 1.00 46.72 229 SER A C 1
ATOM 1790 O O . SER A 1 229 ? -62.943 43.461 47.130 1.00 46.72 229 SER A O 1
ATOM 1792 N N . PRO A 1 230 ? -61.436 45.141 46.964 1.00 63.59 230 PRO A N 1
ATOM 1793 C CA . PRO A 1 230 ? -62.326 46.171 47.496 1.00 63.59 230 PRO A CA 1
ATOM 1794 C C . PRO A 1 230 ? -63.427 46.571 46.505 1.00 63.59 230 PRO A C 1
ATOM 1796 O O . PRO A 1 230 ? -63.195 46.467 45.276 1.00 63.59 230 PRO A O 1
#